Protein AF-A0A928BV83-F1 (afdb_monomer)

Mean predicted aligned error: 14.93 Å

Sequence (233 aa):
MAKGNRKVPGINASSTADISFILLIFFLVVTSMSHQTGLNSRLPEKTEDNTPPPKILQRNVLAVNVNMYSKILVKPGDMEVSEFESRYGVKVTDVPFEKLRWIAKDFICNQITDANGNVVAKDLEVYPVMIDTFVIWKDKDGNPHALPDGQPRNISKNHVITLTTDRASEYSVYFKVANELYGAYNELRDQLAQEEYGKSYSELDGNQQEVCQQYYKLKIYEAKPQEYTETVQ

Foldseek 3Di:
DDDDDDDDDDDPVVVVVVVVVVVVVVCVVVVPPDDPPPDPDDDPDDDPDPDDDPDFAQLQEWEWEQELVRFTATDRRPDDQVLVCVQQVDHNGHDDLVSLLVVLLCSQFPSQQDPQGDGNDPPFPDDDPDDDDQDFDADPVGDTDDRPHSYGRGGDPRHAYEYEYDPNHDPVSSVSSVCSNVVSLQVQLQVVCCVPPVGGLVPDDPVSVVVSCSVSPDHYYHDDPPDNPPDDD

Radius of gyration: 27.36 Å; Cα contacts (8 Å, |Δi|>4): 234; chains: 1; bounding box: 47×94×79 Å

Secondary structure (DSSP, 8-state):
-------PPPP-HHHHHHHHHHHHHHHHHHHHS--------PPPPPPSS-PPPP---GGGEEEEEE-TTS-EEEEETTS-HHHHHHHHSSBTTB--HHHHHHHHHHHHH-TTB-TTS-B--S--------S-----EE-TTS-EE--TT-------TT-EEEEEE-TTS-HHHHHHHHHHHHHHHHHHHHHHHHHHHSS-GGGS-HHHHHHHHHHT---EEE--TTSSS-S--

Solvent-accessible surface area (backbone atoms only — not comparable to full-atom values): 14373 Å² total; per-residue (Å²): 134,88,81,78,83,77,80,75,80,79,75,64,60,67,65,53,47,52,55,51,50,52,50,49,51,49,51,56,50,63,71,64,53,77,74,79,78,68,83,87,72,74,77,76,80,80,75,93,62,97,64,78,78,80,85,71,54,57,56,33,32,39,40,37,34,30,38,63,82,63,34,32,27,53,45,55,44,71,58,51,68,70,55,52,28,66,76,70,74,41,50,51,73,54,42,55,71,86,52,47,20,58,51,47,40,47,53,53,34,49,58,32,43,48,101,80,49,49,79,70,61,88,87,67,74,75,76,82,76,83,72,96,69,91,82,71,44,58,52,99,86,65,51,72,58,62,66,102,69,72,64,81,83,44,53,57,95,64,50,36,38,34,43,32,69,36,91,72,26,57,68,72,52,56,54,52,53,50,50,30,52,54,46,19,53,51,51,54,30,27,52,49,28,36,71,78,70,70,37,54,46,90,75,48,54,74,69,60,42,48,53,38,41,64,75,59,55,87,44,75,41,83,46,67,100,70,79,86,76,83,84,77,132

pLDDT: mean 70.74, std 19.39, range [27.45, 93.12]

Structure (mmCIF, N/CA/C/O backbone):
data_AF-A0A928BV83-F1
#
_entry.id   AF-A0A928BV83-F1
#
loop_
_atom_site.group_PDB
_atom_site.id
_atom_site.type_symbol
_atom_site.label_atom_id
_atom_site.label_alt_id
_atom_site.label_comp_id
_atom_site.label_asym_id
_atom_site.label_entity_id
_atom_site.label_seq_id
_atom_site.pdbx_PDB_ins_code
_atom_site.Cartn_x
_atom_site.Cartn_y
_atom_site.Cartn_z
_atom_site.occupancy
_atom_site.B_iso_or_equiv
_atom_site.auth_seq_id
_atom_site.auth_comp_id
_atom_site.auth_asym_id
_atom_site.auth_atom_id
_atom_site.pdbx_PDB_model_num
ATOM 1 N N . MET A 1 1 ? 8.942 -73.850 52.767 1.00 49.38 1 MET A N 1
ATOM 2 C CA . MET A 1 1 ? 9.013 -73.714 51.294 1.00 49.38 1 MET A CA 1
ATOM 3 C C . MET A 1 1 ? 10.067 -72.666 50.960 1.00 49.38 1 MET A C 1
ATOM 5 O O . MET A 1 1 ? 9.920 -71.530 51.391 1.00 49.38 1 MET A O 1
ATOM 9 N N . ALA A 1 2 ? 11.156 -73.049 50.289 1.00 51.16 2 ALA A N 1
ATOM 10 C CA . ALA A 1 2 ? 12.233 -72.133 49.909 1.00 51.16 2 ALA A CA 1
ATOM 11 C C . ALA A 1 2 ? 11.818 -71.315 48.674 1.00 51.16 2 ALA A C 1
ATOM 13 O O . ALA A 1 2 ? 11.475 -71.878 47.635 1.00 51.16 2 ALA A O 1
ATOM 14 N N . LYS A 1 3 ? 11.807 -69.985 48.800 1.00 61.16 3 LYS A N 1
ATOM 15 C CA . LYS A 1 3 ? 11.434 -69.052 47.731 1.00 61.16 3 LYS A CA 1
ATOM 16 C C . LYS A 1 3 ? 12.652 -68.828 46.830 1.00 61.16 3 LYS A C 1
ATOM 18 O O . LYS A 1 3 ? 13.600 -68.160 47.229 1.00 61.16 3 LYS A O 1
ATOM 23 N N . GLY A 1 4 ? 12.645 -69.428 45.640 1.00 59.44 4 GLY A N 1
ATOM 24 C CA . GLY A 1 4 ? 13.704 -69.254 44.645 1.00 59.44 4 GLY A CA 1
ATOM 25 C C . GLY A 1 4 ? 13.797 -67.802 44.167 1.00 59.44 4 GLY A C 1
ATOM 26 O O . GLY A 1 4 ? 12.802 -67.221 43.733 1.00 59.44 4 GLY A O 1
ATOM 27 N N . ASN A 1 5 ? 14.995 -67.220 44.234 1.00 61.19 5 ASN A N 1
ATOM 28 C CA . ASN A 1 5 ? 15.286 -65.909 43.657 1.00 61.19 5 ASN A CA 1
ATOM 29 C C . ASN A 1 5 ? 15.225 -65.998 42.124 1.00 61.19 5 ASN A C 1
ATOM 31 O O . ASN A 1 5 ? 16.145 -66.510 41.485 1.00 61.19 5 ASN A O 1
ATOM 35 N N . ARG A 1 6 ? 14.152 -65.475 41.517 1.00 67.62 6 ARG A N 1
ATOM 36 C CA . ARG A 1 6 ? 14.130 -65.172 40.080 1.00 67.62 6 ARG A CA 1
ATOM 37 C C . ARG A 1 6 ? 15.112 -64.030 39.826 1.00 67.62 6 ARG A C 1
ATOM 39 O O . ARG A 1 6 ? 14.876 -62.913 40.278 1.00 67.62 6 ARG A O 1
ATOM 46 N N . LYS A 1 7 ? 16.201 -64.302 39.102 1.00 65.81 7 LYS A N 1
ATOM 47 C CA . LYS A 1 7 ? 17.037 -63.242 38.528 1.00 65.81 7 LYS A CA 1
ATOM 48 C C . LYS A 1 7 ? 16.171 -62.471 37.536 1.00 65.81 7 LYS A C 1
ATOM 50 O O . LYS A 1 7 ? 15.741 -63.033 36.531 1.00 65.81 7 LYS A O 1
ATOM 55 N N . VAL A 1 8 ? 15.868 -61.220 37.861 1.00 73.00 8 VAL A N 1
ATOM 56 C CA . VAL A 1 8 ? 15.230 -60.304 36.916 1.00 73.00 8 VAL A CA 1
ATOM 57 C C . VAL A 1 8 ? 16.177 -60.113 35.724 1.00 73.00 8 VAL A C 1
ATOM 59 O O . VAL A 1 8 ? 17.373 -59.903 35.946 1.00 73.00 8 VAL A O 1
ATOM 62 N N . PRO A 1 9 ? 15.703 -60.247 34.473 1.00 73.62 9 PRO A N 1
ATOM 63 C CA . PRO A 1 9 ? 16.529 -59.973 33.305 1.00 73.62 9 PRO A CA 1
ATOM 64 C C . PRO A 1 9 ? 17.011 -58.521 33.352 1.00 73.62 9 PRO A C 1
ATOM 66 O O . PRO A 1 9 ? 16.206 -57.609 33.543 1.00 73.62 9 PRO A O 1
ATOM 69 N N . GLY A 1 10 ? 18.319 -58.309 33.206 1.00 75.12 10 GLY A N 1
ATOM 70 C CA . GLY A 1 10 ? 18.874 -56.966 33.077 1.00 75.12 10 GLY A CA 1
ATOM 71 C C . GLY A 1 10 ? 18.382 -56.333 31.779 1.00 75.12 10 GLY A C 1
ATOM 72 O O . GLY A 1 10 ? 18.442 -56.960 30.723 1.00 75.12 10 GLY A O 1
ATOM 73 N N . ILE A 1 11 ? 17.871 -55.107 31.853 1.00 77.88 11 ILE A N 1
ATOM 74 C CA . ILE A 1 11 ? 17.544 -54.330 30.657 1.00 77.88 11 ILE A CA 1
ATOM 75 C C . ILE A 1 11 ? 18.868 -53.920 30.007 1.00 77.88 11 ILE A C 1
ATOM 77 O O . ILE A 1 11 ? 19.788 -53.478 30.698 1.00 77.88 11 ILE A O 1
ATOM 81 N N . ASN A 1 12 ? 18.969 -54.065 28.685 1.00 78.94 12 ASN A N 1
ATOM 82 C CA . ASN A 1 12 ? 20.129 -53.625 27.912 1.00 78.94 12 ASN A CA 1
ATOM 83 C C . ASN A 1 12 ? 20.211 -52.090 27.918 1.00 78.94 12 ASN A C 1
ATOM 85 O O . ASN A 1 12 ? 19.752 -51.430 26.987 1.00 78.94 12 ASN A O 1
ATOM 89 N N . ALA A 1 13 ? 20.797 -51.533 28.980 1.00 80.00 13 ALA A N 1
ATOM 90 C CA . ALA A 1 13 ? 20.896 -50.094 29.207 1.00 80.00 13 ALA A CA 1
ATOM 91 C C . ALA A 1 13 ? 21.658 -49.365 28.083 1.00 80.00 13 ALA A C 1
ATOM 93 O O . ALA A 1 13 ? 21.323 -48.230 27.759 1.00 80.00 13 ALA A O 1
ATOM 94 N N . SER A 1 14 ? 22.634 -50.034 27.452 1.00 82.31 14 SER A N 1
ATOM 95 C CA . SER A 1 14 ? 23.386 -49.494 26.309 1.00 82.31 14 SER A CA 1
ATOM 96 C C . SER A 1 14 ? 22.477 -49.257 25.103 1.00 82.31 14 SER A C 1
ATOM 98 O O . SER A 1 14 ? 22.429 -48.155 24.576 1.00 82.31 14 SER A O 1
ATOM 100 N N . SER A 1 15 ? 21.677 -50.256 24.718 1.00 85.75 15 SER A N 1
ATOM 101 C CA . SER A 1 15 ? 20.769 -50.137 23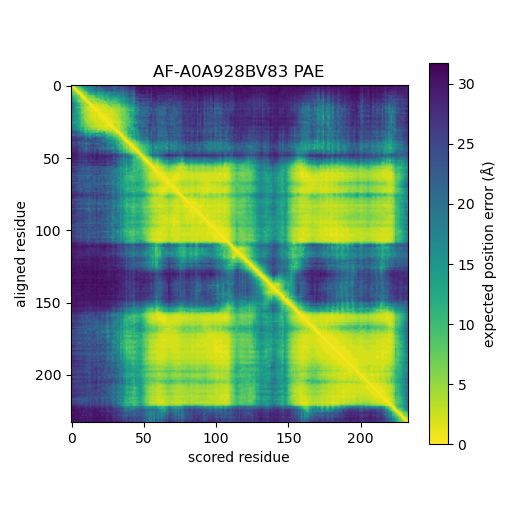.572 1.00 85.75 15 SER A CA 1
ATOM 102 C C . SER A 1 15 ? 19.658 -49.117 23.824 1.00 85.75 15 SER A C 1
ATOM 104 O O . SER A 1 15 ? 19.274 -48.387 22.916 1.00 85.75 15 SER A O 1
ATOM 106 N N . THR A 1 16 ? 19.155 -49.020 25.060 1.00 88.81 16 THR A N 1
ATOM 107 C CA . THR A 1 16 ? 18.182 -47.979 25.420 1.00 88.81 16 THR A CA 1
ATOM 108 C C . THR A 1 16 ? 18.802 -46.583 25.430 1.00 88.81 16 THR A C 1
ATOM 110 O O . THR A 1 16 ? 18.121 -45.625 25.068 1.00 88.81 16 THR A O 1
ATOM 113 N N . ALA A 1 17 ? 20.075 -46.454 25.816 1.00 90.50 17 ALA A N 1
ATOM 114 C CA . ALA A 1 17 ? 20.791 -45.182 25.802 1.00 90.50 17 A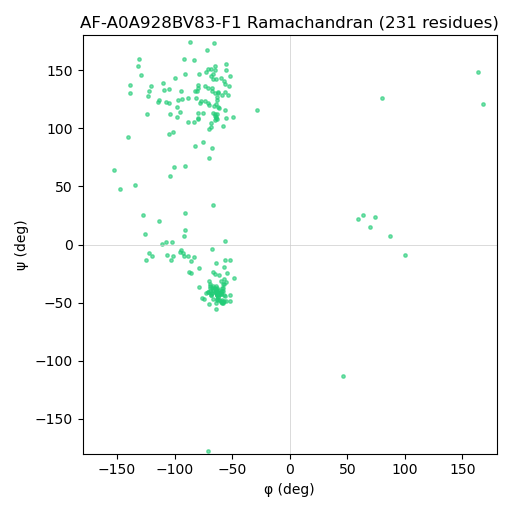LA A CA 1
ATOM 115 C C . ALA A 1 17 ? 21.032 -44.693 24.367 1.00 90.50 17 ALA A C 1
ATOM 117 O O . ALA A 1 17 ? 20.744 -43.534 24.082 1.00 90.50 17 ALA A O 1
ATOM 118 N N . ASP A 1 18 ? 21.440 -45.576 23.453 1.00 91.62 18 ASP A N 1
ATOM 119 C CA . ASP A 1 18 ? 21.653 -45.227 22.043 1.00 91.62 18 ASP A CA 1
ATOM 120 C C . ASP A 1 18 ? 20.348 -44.785 21.363 1.00 91.62 18 ASP A C 1
ATOM 122 O O . ASP A 1 18 ? 20.308 -43.754 20.692 1.00 91.62 18 ASP A O 1
ATOM 126 N N . ILE A 1 19 ? 19.242 -45.503 21.605 1.00 90.75 19 ILE A N 1
ATOM 127 C CA . ILE A 1 19 ? 17.914 -45.128 21.090 1.00 90.75 19 ILE A CA 1
ATOM 128 C C . ILE A 1 19 ? 17.471 -43.773 21.659 1.00 90.75 19 ILE A C 1
ATOM 130 O O . ILE A 1 19 ? 16.963 -42.927 20.922 1.00 90.75 19 ILE A O 1
ATOM 134 N N . SER A 1 20 ? 17.689 -43.538 22.955 1.00 91.44 20 SER A N 1
ATOM 135 C CA . SER A 1 20 ? 17.325 -42.272 23.603 1.00 91.44 20 SER A CA 1
ATOM 136 C C . SER A 1 20 ? 18.164 -41.103 23.083 1.00 91.44 20 SER A C 1
ATOM 138 O O . SER A 1 20 ? 17.643 -40.006 22.899 1.00 91.44 20 SER A O 1
ATOM 140 N N . PHE A 1 21 ? 19.448 -41.331 22.804 1.00 90.31 21 PHE A N 1
ATOM 141 C CA . PHE A 1 21 ? 20.356 -40.315 22.280 1.00 90.31 21 PHE A CA 1
ATOM 142 C C . PHE A 1 21 ? 20.033 -39.948 20.827 1.00 90.31 21 PHE A C 1
ATOM 144 O O . PHE A 1 21 ? 20.003 -38.768 20.482 1.00 90.31 21 PHE A O 1
ATOM 151 N N . ILE A 1 22 ? 19.701 -40.938 19.991 1.00 91.56 22 ILE A N 1
ATOM 152 C CA . ILE A 1 22 ? 19.224 -40.703 18.621 1.00 91.56 22 ILE A CA 1
ATOM 153 C C . ILE A 1 22 ? 17.901 -39.932 18.637 1.00 91.56 22 ILE A C 1
ATOM 155 O O . ILE A 1 22 ? 17.757 -38.975 17.880 1.00 91.56 22 ILE A O 1
ATOM 159 N N . LEU A 1 23 ? 16.955 -40.290 19.516 1.00 90.25 23 LEU A N 1
ATOM 160 C CA . LEU A 1 23 ? 15.703 -39.542 19.674 1.00 90.25 23 LEU A CA 1
ATOM 161 C C . LEU A 1 23 ? 15.953 -38.104 20.140 1.00 90.25 23 LEU A C 1
ATOM 163 O O . LEU A 1 23 ? 15.318 -37.190 19.625 1.00 90.25 23 LEU A O 1
ATOM 167 N N . LEU A 1 24 ? 16.895 -37.882 21.060 1.00 91.38 24 LEU A N 1
ATOM 168 C CA . LEU A 1 24 ? 17.263 -36.543 21.521 1.00 91.38 24 LEU A CA 1
ATOM 169 C C . LEU A 1 24 ? 17.839 -35.695 20.381 1.00 91.38 24 LEU A C 1
ATOM 171 O O . LEU A 1 24 ? 17.404 -34.561 20.202 1.00 91.38 24 LEU A O 1
ATOM 175 N N . ILE A 1 25 ? 18.771 -36.239 19.592 1.00 90.44 25 ILE A N 1
ATOM 176 C CA . ILE A 1 25 ? 19.325 -35.546 18.418 1.00 90.44 25 ILE A CA 1
ATOM 177 C C . ILE A 1 25 ? 18.227 -35.295 17.384 1.00 90.44 25 ILE A C 1
ATOM 179 O O . ILE A 1 25 ? 18.138 -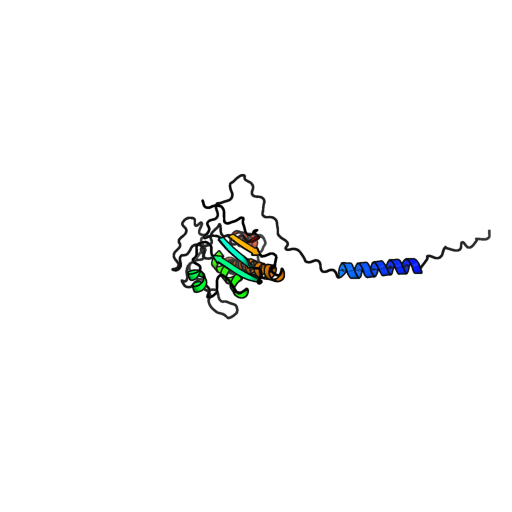34.193 16.853 1.00 90.44 25 ILE A O 1
ATOM 183 N N . PHE A 1 26 ? 17.360 -36.273 17.124 1.00 89.69 26 PHE A N 1
ATOM 184 C CA . PHE A 1 26 ? 16.224 -36.116 16.219 1.00 89.69 26 PHE A CA 1
ATOM 185 C C . PHE A 1 26 ? 15.296 -34.984 16.675 1.00 89.69 26 PHE A C 1
ATOM 187 O O . PHE A 1 26 ? 14.978 -34.108 15.875 1.00 89.69 26 PHE A O 1
ATOM 194 N N . PHE A 1 27 ? 14.925 -34.936 17.959 1.00 88.38 27 PHE A N 1
ATOM 195 C CA . PHE A 1 27 ? 14.131 -33.836 18.505 1.00 88.38 27 PHE A CA 1
ATOM 196 C C . PHE A 1 27 ? 14.876 -32.504 18.426 1.00 88.38 27 PHE A C 1
ATOM 198 O O . PHE A 1 27 ? 14.274 -31.515 18.026 1.00 88.38 27 PHE A O 1
ATOM 205 N N . LEU A 1 28 ? 16.174 -32.458 18.728 1.00 88.88 28 LEU A N 1
ATOM 206 C CA . LEU A 1 28 ? 16.984 -31.238 18.642 1.00 88.88 28 LEU A CA 1
ATOM 207 C C . LEU A 1 28 ? 17.088 -30.709 17.196 1.00 88.88 28 LEU A C 1
ATOM 209 O O . LEU A 1 28 ? 17.053 -29.503 16.966 1.00 88.88 28 LEU A O 1
ATOM 213 N N . VAL A 1 29 ? 17.179 -31.600 16.205 1.00 90.75 29 VAL A N 1
ATOM 214 C CA . VAL A 1 29 ? 17.252 -31.246 14.777 1.00 90.75 29 VAL A CA 1
ATOM 215 C C . VAL A 1 29 ? 15.884 -30.830 14.235 1.00 90.75 29 VAL A C 1
ATOM 217 O O . VAL A 1 29 ? 15.769 -29.803 13.575 1.00 90.75 29 VAL A O 1
ATOM 220 N N . VAL A 1 30 ? 14.824 -31.584 14.532 1.00 85.38 30 VAL A N 1
ATOM 221 C CA . VAL A 1 30 ? 13.469 -31.280 14.042 1.00 85.38 30 VAL A CA 1
ATOM 222 C C . VAL A 1 30 ? 12.894 -30.028 14.711 1.00 85.38 30 VAL A C 1
ATOM 224 O O . VAL A 1 30 ? 12.173 -29.280 14.063 1.00 85.38 30 VAL A O 1
ATOM 227 N N . THR A 1 31 ? 13.245 -29.743 15.970 1.00 83.19 31 THR A N 1
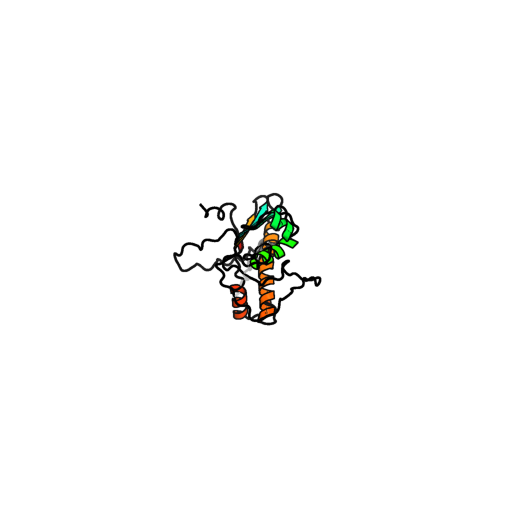ATOM 228 C CA . THR A 1 31 ? 12.821 -28.500 16.649 1.00 83.19 31 THR A CA 1
ATOM 229 C C . THR A 1 31 ? 13.644 -27.272 16.251 1.00 83.19 31 THR A C 1
ATOM 231 O O . THR A 1 31 ? 13.168 -26.153 16.429 1.00 83.19 31 THR A O 1
ATOM 234 N N . SER A 1 32 ? 14.852 -27.455 15.701 1.00 78.25 32 SER A N 1
ATOM 235 C CA . SER A 1 32 ? 15.685 -26.358 15.175 1.00 78.25 32 SER A CA 1
ATOM 236 C C . SER A 1 32 ? 15.477 -26.076 13.688 1.00 78.25 32 SER A C 1
ATOM 238 O O . SER A 1 32 ? 15.934 -25.045 13.194 1.00 78.25 32 SER A O 1
ATOM 240 N N . MET A 1 33 ? 14.752 -26.937 12.970 1.00 79.81 33 MET A N 1
ATOM 241 C CA . MET A 1 33 ? 14.247 -26.612 11.641 1.00 79.81 33 MET A CA 1
ATOM 242 C C . MET A 1 33 ? 13.261 -25.448 11.765 1.00 79.81 33 MET A C 1
ATOM 244 O O . MET A 1 33 ? 12.151 -25.591 12.280 1.00 79.81 33 MET A O 1
ATOM 248 N N . SER A 1 34 ? 13.673 -24.272 11.294 1.00 53.62 34 SER A N 1
ATOM 249 C CA . SER A 1 34 ? 12.773 -23.140 11.146 1.00 53.62 34 SER A CA 1
ATOM 250 C C . SER A 1 34 ? 11.723 -23.499 10.099 1.00 53.62 34 SER A C 1
ATOM 252 O O . SER A 1 34 ? 11.990 -23.552 8.899 1.00 53.62 34 SER A O 1
ATOM 254 N N . HIS A 1 35 ? 10.493 -23.749 10.540 1.00 57.25 35 HIS A N 1
ATOM 255 C CA . HIS A 1 35 ? 9.378 -23.720 9.612 1.00 57.25 35 HIS A CA 1
ATOM 256 C C . HIS A 1 35 ? 9.247 -22.280 9.118 1.00 57.25 35 HIS A C 1
ATOM 258 O O . HIS A 1 35 ? 8.895 -21.385 9.886 1.00 57.25 35 HIS A O 1
ATOM 264 N N . GLN A 1 36 ? 9.556 -22.047 7.840 1.00 52.62 36 GLN A N 1
ATOM 265 C CA . GLN A 1 36 ? 9.098 -20.846 7.158 1.00 52.62 36 GLN A CA 1
ATOM 266 C C . GLN A 1 36 ? 7.575 -20.865 7.249 1.00 52.62 36 GLN A C 1
ATOM 268 O O . GLN A 1 36 ? 6.909 -21.644 6.567 1.00 52.62 36 GLN A O 1
ATOM 273 N N . THR A 1 37 ? 7.027 -20.069 8.163 1.00 59.22 37 THR A N 1
ATOM 274 C CA . THR A 1 37 ? 5.596 -19.814 8.233 1.00 59.22 37 THR A CA 1
ATOM 275 C C . THR A 1 37 ? 5.187 -19.288 6.866 1.00 59.22 37 THR A C 1
ATOM 277 O O . THR A 1 37 ? 5.590 -18.189 6.482 1.00 59.22 37 THR A O 1
ATOM 280 N N . GLY A 1 38 ? 4.454 -20.101 6.104 1.00 52.34 38 GLY A N 1
ATOM 281 C CA . GLY A 1 38 ? 3.842 -19.646 4.866 1.00 52.34 38 GLY A CA 1
ATOM 282 C C . GLY A 1 38 ? 2.971 -18.426 5.155 1.00 52.34 38 GLY A C 1
ATOM 283 O O . GLY A 1 38 ? 2.447 -18.273 6.262 1.00 52.34 38 GLY A O 1
ATOM 284 N N . LEU A 1 39 ? 2.835 -17.538 4.174 1.00 63.97 39 LEU A N 1
ATOM 285 C CA . LEU A 1 39 ? 1.888 -16.435 4.262 1.00 63.97 39 LEU A CA 1
ATOM 286 C C . LEU A 1 39 ? 0.495 -17.036 4.517 1.00 63.97 39 LEU A C 1
ATOM 288 O O . LEU A 1 39 ? -0.002 -17.800 3.691 1.00 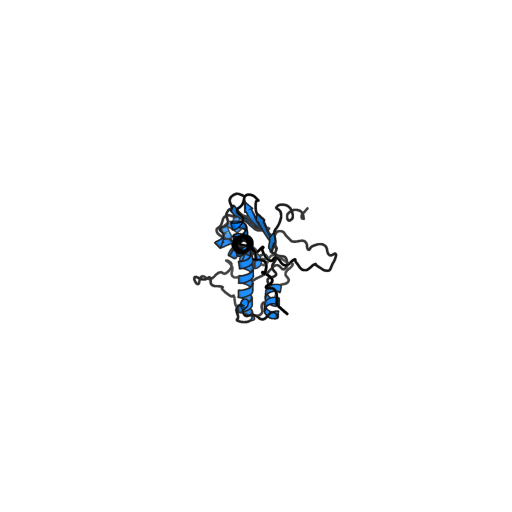63.97 39 LEU A O 1
ATOM 292 N N . ASN A 1 40 ? -0.108 -16.744 5.676 1.00 53.91 40 ASN A N 1
ATOM 293 C CA . ASN A 1 40 ? -1.456 -17.199 6.024 1.00 53.91 40 ASN A CA 1
ATOM 294 C C . ASN A 1 40 ? -2.485 -16.458 5.156 1.00 53.91 40 ASN A C 1
ATOM 296 O O . ASN A 1 40 ? -3.173 -15.546 5.616 1.00 53.91 40 ASN A O 1
ATOM 300 N N . SER A 1 41 ? -2.575 -16.830 3.883 1.00 55.50 41 SER A N 1
ATOM 301 C CA . SER A 1 41 ? -3.589 -16.332 2.964 1.00 55.50 41 SER A CA 1
ATOM 302 C C . SER A 1 41 ? -4.910 -17.012 3.295 1.00 55.50 41 SER A C 1
ATOM 304 O O . SER A 1 41 ? -5.065 -18.221 3.121 1.00 55.50 41 SER A O 1
ATOM 306 N N . ARG A 1 42 ? -5.888 -16.241 3.776 1.00 53.38 42 ARG A N 1
ATOM 307 C CA . ARG A 1 42 ? -7.275 -16.706 3.750 1.00 53.38 42 ARG A CA 1
ATOM 308 C C . ARG A 1 42 ? -7.700 -16.766 2.290 1.00 53.38 42 ARG A C 1
ATOM 310 O O . ARG A 1 42 ? -7.464 -15.817 1.541 1.00 53.38 42 ARG A O 1
ATOM 317 N N . LEU A 1 43 ? -8.302 -17.884 1.893 1.00 53.41 43 LEU A N 1
ATOM 318 C CA . LEU A 1 43 ? -8.972 -17.944 0.603 1.00 53.41 43 LEU A CA 1
ATOM 319 C C . LEU A 1 43 ? -10.018 -16.820 0.562 1.00 53.41 43 LEU A C 1
ATOM 321 O O . LEU A 1 43 ? -10.694 -16.602 1.574 1.00 53.41 43 LEU A O 1
ATOM 325 N N . PRO A 1 44 ? -10.147 -16.100 -0.565 1.00 51.62 44 PRO A N 1
ATOM 326 C CA . PRO A 1 44 ? -11.250 -15.176 -0.753 1.00 51.62 44 PRO A CA 1
ATOM 327 C C . PRO A 1 44 ? -12.568 -15.900 -0.483 1.00 51.62 44 PRO A C 1
ATOM 329 O O . PRO A 1 44 ? -12.706 -17.085 -0.798 1.00 51.62 44 PRO A O 1
ATOM 332 N N . GLU A 1 45 ? -13.537 -15.188 0.081 1.00 59.53 45 GLU A N 1
ATOM 333 C CA . GLU A 1 45 ? -14.893 -15.713 0.191 1.00 59.53 45 GLU A CA 1
ATOM 334 C C . GLU A 1 45 ? -15.370 -16.148 -1.196 1.00 59.53 45 GLU A C 1
ATOM 336 O O . GLU A 1 45 ? -15.257 -15.404 -2.178 1.00 59.53 45 GLU A O 1
ATOM 341 N N . LYS A 1 46 ? -15.858 -17.389 -1.286 1.00 50.38 46 LYS A N 1
ATOM 342 C CA . LYS A 1 46 ? -16.438 -17.905 -2.520 1.00 50.38 46 LYS A CA 1
ATOM 343 C C . LYS A 1 46 ? -17.648 -17.033 -2.835 1.00 50.38 46 LYS A C 1
ATOM 345 O O . LYS A 1 46 ? -18.575 -16.963 -2.039 1.00 50.38 46 LYS A O 1
ATOM 350 N N . THR A 1 47 ? -17.619 -16.351 -3.971 1.00 53.00 47 THR A N 1
ATOM 351 C CA . THR A 1 47 ? -18.735 -15.514 -4.407 1.00 53.00 47 THR A CA 1
ATOM 352 C C . THR A 1 47 ? -19.924 -16.432 -4.694 1.00 53.00 47 THR A C 1
ATOM 354 O O . THR A 1 47 ? -19.821 -17.340 -5.522 1.00 53.00 47 THR A O 1
ATOM 357 N N . GLU A 1 48 ? -21.033 -16.250 -3.978 1.00 60.06 48 GLU A N 1
ATOM 358 C CA . GLU A 1 48 ? -22.317 -16.834 -4.362 1.00 60.06 48 GLU A CA 1
ATOM 359 C C . GLU A 1 48 ? -22.850 -16.013 -5.533 1.00 60.06 48 GLU A C 1
ATOM 361 O O . GLU A 1 48 ? -23.446 -14.970 -5.323 1.00 60.06 48 GLU A O 1
ATOM 366 N N . ASP A 1 49 ? -22.483 -16.386 -6.758 1.00 50.59 49 ASP A N 1
ATOM 367 C CA . ASP A 1 49 ? -23.335 -16.307 -7.949 1.00 50.59 49 ASP A CA 1
ATOM 368 C C . ASP A 1 49 ? -22.511 -16.414 -9.230 1.00 50.59 49 ASP A C 1
ATOM 370 O O . ASP A 1 49 ? -21.383 -15.937 -9.335 1.00 50.59 49 ASP A O 1
ATOM 374 N N . ASN A 1 50 ? -23.146 -17.001 -10.243 1.00 53.72 50 ASN A N 1
ATOM 375 C CA . ASN A 1 50 ? -22.722 -17.129 -11.640 1.00 53.72 50 ASN A CA 1
ATOM 376 C C . ASN A 1 50 ? -22.661 -15.761 -12.367 1.00 53.72 50 ASN A C 1
ATOM 378 O O . ASN A 1 50 ? -23.005 -15.648 -13.544 1.00 53.72 50 ASN A O 1
ATOM 382 N N . THR A 1 51 ? -22.292 -14.694 -11.656 1.00 54.69 51 THR A N 1
ATOM 383 C CA . THR A 1 51 ? -22.114 -13.364 -12.232 1.00 54.69 51 THR A CA 1
ATOM 384 C C . THR A 1 51 ? -20.742 -13.299 -12.904 1.00 54.69 51 THR A C 1
ATOM 386 O O . THR A 1 51 ? -19.749 -13.736 -12.316 1.00 54.69 51 THR A O 1
ATOM 389 N N . PRO A 1 52 ? -20.651 -12.808 -14.155 1.00 57.16 52 PRO A N 1
ATOM 390 C CA . PRO A 1 52 ? -19.358 -12.611 -14.791 1.00 57.16 52 PRO A CA 1
ATOM 391 C C . PRO A 1 52 ? -18.506 -11.689 -13.907 1.00 57.16 52 PRO A C 1
ATOM 393 O O . PRO A 1 52 ? -19.052 -10.737 -13.335 1.00 57.16 52 PRO A O 1
ATOM 396 N N . PRO A 1 53 ? -17.191 -11.955 -13.773 1.00 58.34 53 PRO A N 1
ATOM 397 C CA . PRO A 1 53 ? -16.322 -11.125 -12.955 1.00 58.34 53 PRO A CA 1
ATOM 398 C C . PRO A 1 53 ? -16.475 -9.662 -13.390 1.00 58.34 53 PRO A C 1
ATOM 400 O O . PRO A 1 53 ? -16.542 -9.387 -14.594 1.00 58.34 53 PRO A O 1
ATOM 403 N N . PRO A 1 54 ? -16.571 -8.717 -12.439 1.00 61.00 54 PRO A N 1
ATOM 404 C CA . PRO A 1 54 ? -16.738 -7.314 -12.777 1.00 61.00 54 PRO A CA 1
ATOM 405 C C . PRO A 1 54 ? -15.588 -6.886 -13.690 1.00 61.00 54 PRO A C 1
ATOM 407 O O . PRO A 1 54 ? -14.425 -7.160 -13.397 1.00 61.00 54 PRO A O 1
ATOM 410 N N . LYS A 1 55 ? -15.907 -6.224 -14.807 1.00 66.56 55 LYS A N 1
ATOM 411 C CA . LYS A 1 55 ? -14.891 -5.700 -15.725 1.00 66.56 55 LYS A CA 1
ATOM 412 C C . LYS A 1 55 ? -14.060 -4.650 -14.982 1.00 66.56 55 LYS A C 1
ATOM 414 O O . LYS A 1 55 ? -14.553 -3.562 -14.686 1.00 66.56 55 LYS A O 1
ATOM 419 N N . ILE A 1 56 ? -12.813 -4.985 -14.659 1.00 70.38 56 ILE A N 1
ATOM 420 C CA . ILE A 1 56 ? -11.872 -4.060 -14.023 1.00 70.38 56 ILE A CA 1
ATOM 421 C C . ILE A 1 56 ? -11.266 -3.185 -15.123 1.00 70.38 56 ILE A C 1
ATOM 423 O O . ILE A 1 56 ? -10.755 -3.684 -16.122 1.00 70.38 56 ILE A O 1
ATOM 427 N N . LEU A 1 57 ? -11.356 -1.868 -14.953 1.00 71.00 57 LEU A N 1
ATOM 428 C CA . LEU A 1 57 ? -10.769 -0.897 -15.877 1.00 71.00 57 LEU A CA 1
ATOM 429 C C . LEU A 1 57 ? -9.264 -0.766 -15.617 1.00 71.00 57 LEU A C 1
ATOM 431 O O . LEU A 1 57 ? -8.848 -0.834 -14.463 1.00 71.00 57 LEU A O 1
ATOM 435 N N . GLN A 1 58 ? -8.464 -0.526 -16.658 1.00 74.19 58 GLN A N 1
ATOM 436 C CA . GLN A 1 58 ? -7.003 -0.416 -16.543 1.00 74.19 58 GLN A CA 1
ATOM 437 C C . GLN A 1 58 ? -6.569 0.704 -15.582 1.00 74.19 58 GLN A C 1
ATOM 439 O O . GLN A 1 58 ? -5.727 0.441 -14.727 1.00 74.19 58 GLN A O 1
ATOM 444 N N . ARG A 1 59 ? -7.234 1.872 -15.578 1.00 73.88 59 ARG A N 1
ATOM 445 C CA . ARG A 1 59 ? -7.075 2.919 -14.539 1.00 73.88 59 ARG A CA 1
ATOM 446 C C . ARG A 1 59 ? -7.146 2.423 -13.096 1.00 73.88 59 ARG A C 1
ATOM 448 O O . ARG A 1 59 ? -6.530 3.019 -12.221 1.00 73.88 59 ARG A O 1
ATOM 455 N N . ASN A 1 60 ? -7.888 1.345 -12.843 1.00 75.38 60 ASN A N 1
ATOM 456 C CA . ASN A 1 60 ? -8.066 0.792 -11.506 1.00 75.38 60 ASN A CA 1
ATOM 457 C C . ASN A 1 60 ? -7.032 -0.290 -11.160 1.00 75.38 60 ASN A C 1
ATOM 459 O O . ASN A 1 60 ? -7.158 -0.930 -10.115 1.00 75.38 60 ASN A O 1
ATOM 463 N N . VAL A 1 61 ? -6.020 -0.518 -12.005 1.00 84.25 61 VAL A N 1
ATOM 464 C CA . VAL A 1 61 ? -4.999 -1.555 -11.809 1.00 84.25 61 VAL A CA 1
ATOM 465 C C . VAL A 1 61 ? -3.619 -0.937 -11.591 1.00 84.25 61 VAL A C 1
ATOM 467 O O . VAL A 1 61 ? -3.090 -0.247 -12.459 1.00 84.25 61 VAL A O 1
ATOM 470 N N . LEU A 1 62 ? -2.994 -1.255 -10.456 1.00 88.62 62 LEU A N 1
ATOM 471 C CA . LEU A 1 62 ? -1.577 -0.992 -10.205 1.00 88.62 62 LEU A CA 1
ATOM 472 C C . LEU A 1 62 ? -0.827 -2.305 -10.344 1.00 88.62 62 LEU A C 1
ATOM 474 O O . LEU A 1 62 ? -1.010 -3.223 -9.540 1.00 88.62 62 LEU A O 1
ATOM 478 N N . ALA A 1 63 ? 0.008 -2.409 -11.370 1.00 90.56 63 ALA A N 1
ATOM 479 C CA . ALA A 1 63 ? 0.807 -3.603 -11.592 1.00 90.56 63 ALA A CA 1
ATOM 480 C C . ALA A 1 63 ? 2.222 -3.411 -11.055 1.00 90.56 63 ALA A C 1
ATOM 482 O O . ALA A 1 63 ? 3.019 -2.661 -11.614 1.00 90.56 63 ALA A O 1
ATOM 483 N N . VAL A 1 64 ? 2.524 -4.118 -9.969 1.00 92.88 64 VAL A N 1
ATOM 484 C CA . VAL A 1 64 ? 3.839 -4.182 -9.339 1.00 92.88 64 VAL A CA 1
ATOM 485 C C . VAL A 1 64 ? 4.530 -5.456 -9.814 1.00 92.88 64 VAL A C 1
ATOM 487 O O . VAL A 1 64 ? 4.055 -6.573 -9.605 1.00 92.88 64 VAL A O 1
ATOM 490 N N . ASN A 1 65 ? 5.656 -5.297 -10.491 1.00 91.75 65 ASN A N 1
ATOM 491 C CA . ASN A 1 65 ? 6.465 -6.391 -11.001 1.00 91.75 65 ASN A CA 1
ATOM 492 C C . ASN A 1 65 ? 7.863 -6.325 -10.398 1.00 91.75 65 ASN A C 1
ATOM 494 O O . ASN A 1 65 ? 8.462 -5.262 -10.327 1.00 91.75 65 ASN A O 1
ATOM 498 N N . VAL A 1 66 ? 8.393 -7.465 -9.983 1.00 92.06 66 VAL A N 1
ATOM 499 C CA . VAL A 1 66 ? 9.794 -7.601 -9.595 1.00 92.06 66 VAL A CA 1
ATOM 500 C C . VAL A 1 66 ? 10.516 -8.332 -10.716 1.00 92.06 66 VAL A C 1
ATOM 502 O O . VAL A 1 66 ? 10.139 -9.453 -11.055 1.00 92.06 66 VAL A O 1
ATOM 505 N N . ASN A 1 67 ? 11.544 -7.712 -11.293 1.00 90.12 67 ASN A N 1
ATOM 506 C CA . ASN A 1 67 ? 12.318 -8.328 -12.372 1.00 90.12 67 ASN A CA 1
ATOM 507 C C . ASN A 1 67 ? 13.459 -9.220 -11.855 1.00 90.12 67 ASN A C 1
ATOM 509 O O . ASN A 1 67 ? 13.785 -9.230 -10.667 1.00 90.12 67 ASN A O 1
ATOM 513 N N . MET A 1 68 ? 14.138 -9.909 -12.778 1.00 88.00 68 MET A N 1
ATOM 514 C CA . MET A 1 68 ? 15.303 -10.759 -12.483 1.00 88.00 68 MET A CA 1
ATOM 515 C C . MET A 1 68 ? 16.469 -10.044 -11.777 1.00 88.00 68 MET A C 1
ATOM 517 O O . MET A 1 68 ? 17.305 -10.697 -11.166 1.00 88.00 68 MET A O 1
ATOM 521 N N . TYR A 1 69 ? 16.533 -8.713 -11.841 1.00 90.56 69 TYR A N 1
ATOM 522 C CA . TYR A 1 69 ? 17.532 -7.908 -11.132 1.00 90.56 69 TYR A CA 1
ATOM 523 C C . TYR A 1 69 ? 17.053 -7.463 -9.745 1.00 90.56 69 TYR A C 1
ATOM 525 O O . TYR A 1 69 ? 17.656 -6.570 -9.152 1.00 90.56 69 TYR A O 1
ATOM 533 N N . SER A 1 70 ? 15.960 -8.044 -9.241 1.00 87.56 70 SER A N 1
ATOM 534 C CA . SER A 1 70 ? 15.333 -7.683 -7.966 1.00 87.56 70 SER A CA 1
ATOM 535 C C . SER A 1 70 ? 14.876 -6.219 -7.889 1.00 87.56 70 SER A C 1
ATOM 537 O O . SER A 1 70 ? 14.706 -5.677 -6.796 1.00 87.56 70 SER A O 1
ATOM 539 N N . LYS A 1 71 ? 14.660 -5.570 -9.040 1.00 91.81 71 LYS A N 1
ATOM 540 C CA . LYS A 1 71 ? 14.128 -4.205 -9.122 1.00 91.81 71 LYS A CA 1
ATOM 541 C C . LYS A 1 71 ? 12.615 -4.226 -9.219 1.00 91.81 71 LYS A C 1
ATOM 543 O O . LYS A 1 71 ? 12.045 -5.125 -9.840 1.00 91.81 71 LYS A O 1
ATOM 548 N N . ILE A 1 72 ? 11.989 -3.208 -8.639 1.00 93.06 72 ILE A N 1
ATOM 549 C CA . ILE A 1 72 ? 10.539 -3.038 -8.631 1.00 93.06 72 ILE A CA 1
ATOM 550 C C . ILE A 1 72 ? 10.145 -2.157 -9.811 1.00 93.06 72 ILE A C 1
ATOM 552 O O . ILE A 1 72 ? 10.620 -1.031 -9.952 1.00 93.06 72 ILE A O 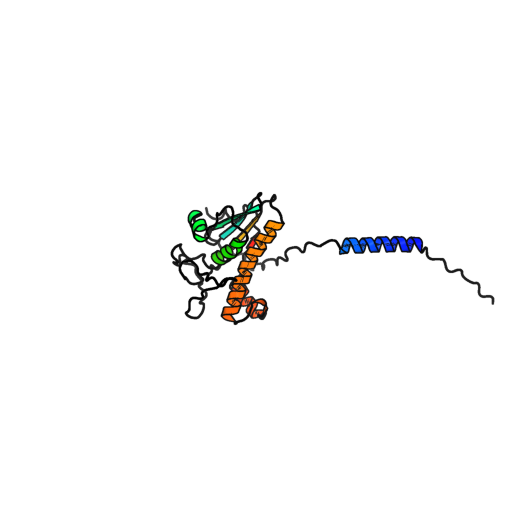1
ATOM 556 N N . LEU A 1 73 ? 9.245 -2.671 -10.634 1.00 92.88 73 LEU A N 1
ATOM 557 C CA . LEU A 1 73 ? 8.599 -1.970 -11.722 1.00 92.88 73 LEU A CA 1
ATOM 558 C C . LEU A 1 73 ? 7.142 -1.728 -11.353 1.00 92.88 73 LEU A C 1
ATOM 560 O O . LEU A 1 73 ? 6.457 -2.650 -10.913 1.00 92.88 73 LEU A O 1
ATOM 564 N N . VAL A 1 74 ? 6.656 -0.509 -11.556 1.00 91.19 74 VAL A N 1
ATOM 565 C CA . VAL A 1 74 ? 5.272 -0.142 -11.238 1.00 91.19 74 VAL A CA 1
ATOM 566 C C . VAL A 1 74 ? 4.595 0.415 -12.478 1.00 91.19 74 VAL A C 1
ATOM 568 O O . VAL A 1 74 ? 4.944 1.491 -12.941 1.00 91.19 74 VAL A O 1
ATOM 571 N N . LYS A 1 75 ? 3.608 -0.302 -13.012 1.00 88.19 75 LYS A N 1
ATOM 572 C CA . LYS A 1 75 ? 2.772 0.168 -14.120 1.00 88.19 75 LYS A CA 1
ATOM 573 C C . LYS A 1 75 ? 1.482 0.783 -13.567 1.00 88.19 75 LYS A C 1
ATOM 575 O O . LYS A 1 75 ? 0.678 0.047 -12.983 1.00 88.19 75 LYS A O 1
ATOM 580 N N . PRO A 1 76 ? 1.278 2.097 -13.733 1.00 75.38 76 PRO A N 1
ATOM 581 C CA . PRO A 1 76 ? 0.147 2.805 -13.152 1.00 75.38 76 PRO A CA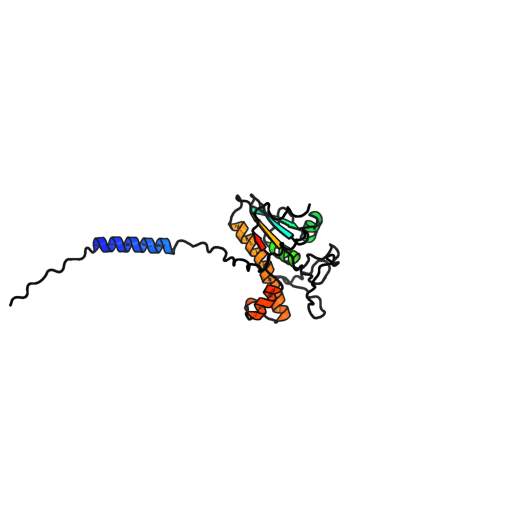 1
ATOM 582 C C . PRO A 1 76 ? -1.052 2.832 -14.108 1.00 75.38 76 PRO A C 1
ATOM 584 O O . PRO A 1 76 ? -1.409 3.889 -14.602 1.00 75.38 76 PRO A O 1
ATOM 587 N N . GLY A 1 77 ? -1.678 1.683 -14.378 1.00 76.69 77 GLY A N 1
ATOM 588 C CA . GLY A 1 77 ? -2.926 1.617 -15.154 1.00 76.69 77 GLY A CA 1
ATOM 589 C C . GLY A 1 77 ? -2.926 2.460 -16.439 1.00 76.69 77 GLY A C 1
ATOM 590 O O . GLY A 1 77 ? -2.166 2.170 -17.359 1.00 76.69 77 GLY A O 1
ATOM 591 N N . ASP A 1 78 ? -3.761 3.508 -16.452 1.00 75.12 78 ASP A N 1
ATOM 592 C CA . ASP A 1 78 ? -3.940 4.463 -17.562 1.00 75.12 78 ASP A CA 1
ATOM 593 C C . ASP A 1 78 ? -3.069 5.738 -17.446 1.00 75.12 78 ASP A C 1
ATOM 595 O O . ASP A 1 78 ? -3.087 6.579 -18.342 1.00 75.12 78 ASP A O 1
ATOM 599 N N . MET A 1 79 ? -2.323 5.916 -16.352 1.00 78.31 79 MET A N 1
ATOM 600 C CA . MET A 1 79 ? -1.427 7.060 -16.151 1.00 78.31 79 MET A CA 1
ATOM 601 C C . MET A 1 79 ? -0.183 6.917 -17.032 1.00 78.31 79 MET A C 1
ATOM 603 O O . MET A 1 79 ? 0.438 5.850 -17.103 1.00 78.31 79 MET A O 1
ATOM 607 N N . GLU A 1 80 ? 0.225 8.008 -17.680 1.00 83.31 80 GLU A N 1
ATOM 608 C CA . GLU A 1 80 ? 1.454 8.003 -18.467 1.00 83.31 80 GLU A CA 1
ATOM 609 C C . GLU A 1 80 ? 2.690 7.842 -17.572 1.00 83.31 80 GLU A C 1
ATOM 611 O O . GLU A 1 80 ? 2.763 8.344 -16.450 1.00 83.31 80 GLU A O 1
ATOM 616 N N . VAL A 1 81 ? 3.716 7.165 -18.096 1.00 86.00 81 VAL A N 1
ATOM 617 C CA . VAL A 1 81 ? 4.983 6.953 -17.378 1.00 86.00 81 VAL A CA 1
ATOM 618 C C . VAL A 1 81 ? 5.618 8.286 -16.974 1.00 86.00 81 VAL A C 1
ATOM 620 O O . VAL A 1 81 ? 6.055 8.433 -15.841 1.00 86.00 81 VAL A O 1
ATOM 623 N N . SER A 1 82 ? 5.627 9.270 -17.872 1.00 85.75 82 SER A N 1
ATOM 624 C CA . SER A 1 82 ? 6.137 10.626 -17.620 1.00 85.75 82 SER A CA 1
ATOM 625 C C . SER A 1 82 ? 5.449 11.297 -16.428 1.00 85.75 82 SER A C 1
ATOM 627 O O . SER A 1 82 ? 6.116 11.892 -15.581 1.00 85.75 82 SER A O 1
ATOM 629 N N . GLU A 1 83 ? 4.125 11.174 -16.344 1.00 82.50 83 GLU A N 1
ATOM 630 C CA . GLU A 1 83 ? 3.325 11.717 -15.250 1.00 82.50 83 GLU A CA 1
ATOM 631 C C . GLU A 1 83 ? 3.644 11.011 -13.931 1.00 82.50 83 GLU A C 1
ATOM 633 O O . GLU A 1 83 ? 3.909 11.677 -12.932 1.00 82.50 83 GLU A O 1
ATOM 638 N N . PHE A 1 84 ? 3.705 9.677 -13.930 1.00 85.00 84 PHE A N 1
ATOM 639 C CA . PHE A 1 84 ? 4.071 8.892 -12.749 1.00 85.00 84 PHE A CA 1
ATOM 640 C C . PHE A 1 84 ? 5.442 9.290 -12.201 1.00 85.00 84 PHE A C 1
ATOM 642 O O . PHE A 1 84 ? 5.600 9.530 -11.001 1.00 85.00 84 PHE A O 1
ATOM 649 N N . GLU A 1 85 ? 6.441 9.372 -13.082 1.00 85.75 85 GLU A N 1
ATOM 650 C CA . GLU A 1 85 ? 7.802 9.717 -12.686 1.00 85.75 85 GLU A CA 1
ATOM 651 C C . GLU A 1 85 ? 7.881 11.151 -12.151 1.00 85.75 85 GLU A C 1
ATOM 653 O O . GLU A 1 85 ? 8.570 11.395 -11.160 1.00 85.75 85 GLU A O 1
ATOM 658 N N . SER A 1 86 ? 7.124 12.084 -12.738 1.00 81.31 86 SER A N 1
ATOM 659 C CA . SER A 1 86 ? 7.021 13.461 -12.246 1.00 81.31 86 SER A CA 1
ATOM 660 C C . SER A 1 86 ? 6.298 13.552 -10.899 1.00 81.31 86 SER A C 1
ATOM 662 O O . SER A 1 86 ? 6.721 14.309 -10.027 1.00 81.31 86 SER A O 1
ATOM 664 N N . ARG A 1 87 ? 5.213 12.793 -10.713 1.00 79.25 87 ARG A N 1
ATOM 665 C CA . ARG A 1 87 ? 4.371 12.819 -9.506 1.00 79.25 87 ARG A CA 1
ATOM 666 C C . ARG A 1 87 ? 5.095 12.245 -8.296 1.00 79.25 87 ARG A C 1
ATOM 668 O O . ARG A 1 87 ? 4.979 12.776 -7.195 1.00 79.25 87 ARG A O 1
ATOM 675 N N . TYR A 1 88 ? 5.844 11.164 -8.496 1.00 79.38 88 TYR A N 1
ATOM 676 C CA . TYR A 1 88 ? 6.469 10.415 -7.406 1.00 79.38 88 TYR A CA 1
ATOM 677 C C . TYR A 1 88 ? 7.982 10.622 -7.305 1.00 79.38 88 TYR A C 1
ATOM 679 O O . TYR A 1 88 ? 8.595 10.192 -6.324 1.00 79.38 88 TYR A O 1
ATOM 687 N N . GLY A 1 89 ? 8.594 11.278 -8.295 1.00 81.00 89 GLY A N 1
ATOM 688 C CA . GLY A 1 89 ? 10.034 11.530 -8.337 1.00 81.00 89 GLY A CA 1
ATOM 689 C C . GLY A 1 89 ? 10.868 10.250 -8.424 1.00 81.00 89 GLY A C 1
ATOM 690 O O . GLY A 1 89 ? 12.008 10.225 -7.964 1.00 81.00 89 GLY A O 1
ATOM 691 N N . VAL A 1 90 ? 10.298 9.166 -8.955 1.00 85.12 90 VAL A N 1
ATOM 692 C CA . VAL A 1 90 ? 10.944 7.850 -9.081 1.00 85.12 90 VAL A CA 1
ATOM 693 C C . VAL A 1 90 ? 10.756 7.313 -10.485 1.00 85.12 90 VAL A C 1
ATOM 695 O O . VAL A 1 90 ? 9.769 7.632 -11.134 1.00 85.12 90 VAL A O 1
ATOM 698 N N . LYS A 1 91 ? 11.668 6.455 -10.944 1.00 90.19 91 LYS A N 1
ATOM 699 C CA . LYS A 1 91 ? 11.514 5.799 -12.243 1.00 90.19 91 LYS A CA 1
ATOM 700 C C . LYS A 1 91 ? 10.550 4.629 -12.150 1.00 90.19 91 LYS A C 1
ATOM 702 O O . LYS A 1 91 ? 10.689 3.798 -11.253 1.00 90.19 91 LYS A O 1
ATOM 707 N N . VAL A 1 92 ? 9.663 4.492 -13.133 1.00 88.88 92 VAL A N 1
ATOM 708 C CA . VAL A 1 92 ? 8.707 3.369 -13.217 1.00 88.88 92 VAL A CA 1
ATOM 709 C C . VAL A 1 92 ? 9.416 2.013 -13.221 1.00 88.88 92 VAL A C 1
ATOM 711 O O . VAL A 1 92 ? 8.863 1.028 -12.747 1.00 88.88 92 VAL A O 1
ATOM 714 N N . THR A 1 93 ? 10.644 1.950 -13.737 1.00 90.12 93 THR A N 1
ATOM 715 C CA . THR A 1 93 ? 11.430 0.714 -13.869 1.00 90.12 93 THR A CA 1
ATOM 716 C C . THR A 1 93 ? 12.280 0.357 -12.648 1.00 90.12 93 THR A C 1
ATOM 718 O O . THR A 1 93 ? 12.916 -0.697 -12.648 1.00 90.12 93 THR A O 1
ATOM 721 N N . ASP A 1 94 ? 12.406 1.263 -11.678 1.00 91.62 94 ASP A N 1
ATOM 722 C CA . ASP A 1 94 ? 13.300 1.098 -10.528 1.00 91.62 94 ASP A CA 1
ATOM 723 C C . ASP A 1 94 ? 12.762 1.873 -9.324 1.00 91.62 94 ASP A C 1
ATOM 725 O O . ASP A 1 94 ? 13.334 2.871 -8.878 1.00 91.62 94 ASP A O 1
ATOM 729 N N . VAL A 1 95 ? 11.594 1.448 -8.848 1.00 91.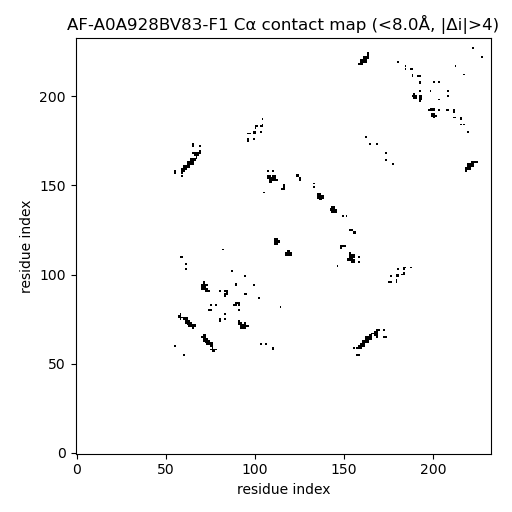00 95 VAL A N 1
ATOM 730 C CA . VAL A 1 95 ? 10.929 2.064 -7.701 1.00 91.00 95 VAL A CA 1
ATOM 731 C C . VAL A 1 95 ? 11.611 1.595 -6.409 1.00 91.00 95 VAL A C 1
ATOM 733 O O . VAL A 1 95 ? 11.664 0.392 -6.150 1.00 91.00 95 VAL A O 1
ATOM 736 N N . PRO A 1 96 ? 12.110 2.506 -5.554 1.00 89.44 96 PRO A N 1
ATOM 737 C CA . PRO A 1 96 ? 12.650 2.132 -4.250 1.00 89.44 96 PRO A CA 1
ATOM 738 C C . PRO A 1 96 ? 11.569 1.539 -3.336 1.00 89.44 96 PRO A C 1
ATOM 740 O O . PRO A 1 96 ? 10.446 2.045 -3.293 1.00 89.44 96 PRO A O 1
ATOM 743 N N . PHE A 1 97 ? 11.921 0.526 -2.537 1.00 85.38 97 PHE A N 1
ATOM 744 C CA . PHE A 1 97 ? 10.993 -0.123 -1.593 1.00 85.38 97 PHE A CA 1
ATOM 745 C C . PHE A 1 97 ? 10.275 0.875 -0.677 1.00 85.38 97 PHE A C 1
ATOM 747 O O . PHE A 1 97 ? 9.063 0.797 -0.509 1.00 85.38 97 PHE A O 1
ATOM 754 N N . GLU A 1 98 ? 11.009 1.850 -0.143 1.00 83.94 98 GLU A N 1
ATOM 755 C CA . GLU A 1 98 ? 10.497 2.862 0.793 1.00 83.94 98 GLU A CA 1
ATOM 756 C C . GLU A 1 98 ? 9.387 3.731 0.187 1.00 83.94 98 GLU A C 1
ATOM 758 O O . GLU A 1 98 ? 8.527 4.248 0.897 1.00 83.94 98 GLU A O 1
ATOM 763 N N . LYS A 1 99 ? 9.382 3.880 -1.142 1.00 86.00 99 LYS A N 1
ATOM 764 C CA . LYS A 1 99 ? 8.375 4.659 -1.868 1.00 86.00 99 LYS A CA 1
ATOM 765 C C . LYS A 1 99 ? 7.150 3.826 -2.227 1.00 86.00 99 LYS A C 1
ATOM 767 O O . LYS A 1 99 ? 6.075 4.393 -2.399 1.00 86.00 99 LYS A O 1
ATOM 772 N N . LEU A 1 100 ? 7.277 2.500 -2.306 1.00 88.88 100 LEU A N 1
ATOM 773 C CA . LEU A 1 100 ? 6.209 1.630 -2.796 1.00 88.88 100 LEU A CA 1
ATOM 774 C C . LEU A 1 100 ? 4.946 1.702 -1.934 1.00 88.88 100 LEU A C 1
ATOM 776 O O . LEU A 1 100 ? 3.847 1.776 -2.476 1.00 88.88 100 LEU A O 1
ATOM 780 N N . ARG A 1 101 ? 5.090 1.721 -0.605 1.00 86.12 101 ARG A N 1
ATOM 781 C CA . ARG A 1 101 ? 3.944 1.851 0.305 1.00 86.12 101 ARG A CA 1
ATOM 782 C C . ARG A 1 101 ? 3.178 3.135 0.060 1.00 86.12 101 ARG A C 1
ATOM 784 O O . ARG A 1 101 ? 1.959 3.109 -0.064 1.00 86.12 101 ARG A O 1
ATOM 791 N N . TRP A 1 102 ? 3.897 4.251 -0.024 1.00 82.38 102 TRP A N 1
ATOM 792 C CA . TRP A 1 102 ? 3.293 5.548 -0.289 1.00 82.38 102 TRP A CA 1
ATOM 793 C C . TRP A 1 102 ? 2.589 5.537 -1.657 1.00 82.38 102 TRP A C 1
ATOM 795 O O . TRP A 1 102 ? 1.441 5.959 -1.736 1.00 82.38 102 TRP A O 1
ATOM 805 N N . ILE A 1 103 ? 3.203 4.951 -2.695 1.00 83.94 103 ILE A N 1
ATOM 806 C CA . ILE A 1 103 ? 2.607 4.855 -4.041 1.00 83.94 103 ILE A CA 1
ATOM 807 C C . ILE A 1 103 ? 1.334 4.008 -4.008 1.00 83.94 103 ILE A C 1
ATOM 809 O O . ILE A 1 103 ? 0.337 4.369 -4.623 1.00 83.94 103 ILE A O 1
ATOM 813 N N . ALA A 1 104 ? 1.338 2.896 -3.273 1.00 87.94 104 ALA A N 1
ATOM 814 C CA . ALA A 1 104 ? 0.160 2.055 -3.109 1.00 87.94 104 ALA A CA 1
ATOM 815 C C . ALA A 1 104 ? -0.962 2.788 -2.360 1.00 87.94 104 ALA A C 1
ATOM 817 O O . ALA A 1 104 ? -2.114 2.692 -2.771 1.00 87.94 104 ALA A O 1
ATOM 818 N N . LYS A 1 105 ? -0.648 3.557 -1.307 1.00 83.88 105 LYS A N 1
ATOM 819 C CA . LYS A 1 105 ? -1.637 4.396 -0.604 1.00 83.88 105 LYS A CA 1
ATOM 820 C C . LYS A 1 105 ? -2.226 5.450 -1.531 1.00 83.88 105 LYS A C 1
ATOM 822 O O . LYS A 1 105 ? -3.444 5.577 -1.598 1.00 83.88 105 LYS A O 1
ATOM 827 N N . ASP A 1 106 ? -1.364 6.156 -2.257 1.00 79.31 106 ASP A N 1
ATOM 828 C CA . ASP A 1 106 ? -1.766 7.170 -3.227 1.00 79.31 106 ASP A CA 1
ATOM 829 C C . ASP A 1 106 ? -2.688 6.563 -4.283 1.00 79.31 106 ASP A C 1
ATOM 831 O O . ASP A 1 106 ? -3.800 7.032 -4.494 1.00 79.31 106 ASP A O 1
ATOM 835 N N . PHE A 1 107 ? -2.280 5.432 -4.854 1.00 82.56 107 PHE A N 1
ATOM 836 C CA . PHE A 1 107 ? -3.085 4.687 -5.805 1.00 82.56 107 PHE A CA 1
ATOM 837 C C . PHE A 1 107 ? -4.417 4.226 -5.214 1.00 82.56 107 PHE A C 1
ATOM 839 O O . PHE A 1 107 ? -5.410 4.291 -5.912 1.00 82.56 107 PHE A O 1
ATOM 846 N N . ILE A 1 108 ? -4.501 3.760 -3.968 1.00 79.81 108 ILE A N 1
ATOM 847 C CA . ILE A 1 108 ? -5.786 3.344 -3.374 1.00 79.81 108 ILE A CA 1
ATOM 848 C C . ILE A 1 108 ? -6.718 4.554 -3.181 1.00 79.81 108 ILE A C 1
ATOM 850 O O . ILE A 1 108 ? -7.927 4.438 -3.394 1.00 79.81 108 ILE A O 1
ATOM 854 N N . CYS A 1 109 ? -6.168 5.709 -2.804 1.00 69.56 109 CYS A N 1
ATOM 855 C CA . CYS A 1 109 ? -6.936 6.913 -2.485 1.00 69.56 109 CYS A CA 1
ATOM 856 C C . CYS A 1 109 ? -7.282 7.797 -3.693 1.00 69.56 109 CYS A C 1
ATOM 858 O O . CYS A 1 109 ? -8.251 8.547 -3.601 1.00 69.56 109 CYS A O 1
ATOM 860 N N . ASN A 1 110 ? -6.511 7.734 -4.787 1.00 62.09 110 ASN A N 1
ATOM 861 C CA . ASN A 1 110 ? -6.483 8.782 -5.818 1.00 62.09 110 ASN A CA 1
ATOM 862 C C . ASN A 1 110 ? -6.712 8.280 -7.255 1.00 62.09 110 ASN A C 1
ATOM 864 O O . ASN A 1 110 ? -6.306 8.938 -8.209 1.00 62.09 110 ASN A O 1
ATOM 868 N N . GLN A 1 111 ? -7.394 7.143 -7.450 1.00 55.66 111 GLN A N 1
ATOM 869 C CA . GLN A 1 111 ? -7.633 6.551 -8.793 1.00 55.66 111 GLN A CA 1
ATOM 870 C C . GLN A 1 111 ? -8.546 7.350 -9.712 1.00 55.66 111 GLN A C 1
ATOM 872 O O . GLN A 1 111 ? -8.847 6.922 -10.826 1.00 55.66 111 GLN A O 1
ATOM 877 N N . ILE A 1 112 ? -9.100 8.439 -9.204 1.00 52.69 112 ILE A N 1
ATOM 878 C CA . ILE A 1 112 ? -10.298 9.035 -9.771 1.00 52.69 112 ILE A CA 1
ATOM 879 C C . ILE A 1 112 ? -10.078 10.497 -10.102 1.00 52.69 112 ILE A C 1
ATOM 881 O O . ILE A 1 112 ? -11.017 11.180 -10.472 1.00 52.69 112 ILE A O 1
ATOM 885 N N . THR A 1 113 ? -8.840 10.955 -10.013 1.00 52.56 113 THR A N 1
ATOM 886 C CA . THR A 1 113 ? -8.484 12.355 -10.088 1.00 52.56 113 THR A CA 1
ATOM 887 C C . THR A 1 113 ? -7.474 12.552 -11.215 1.00 52.56 113 THR A C 1
ATOM 889 O O . THR A 1 113 ? -6.491 11.816 -11.286 1.00 52.56 113 THR A O 1
ATOM 892 N N . ASP A 1 114 ? -7.738 13.491 -12.126 1.00 54.00 114 ASP A N 1
ATOM 893 C CA . ASP A 1 114 ? -6.768 13.881 -13.153 1.00 54.00 114 ASP A CA 1
ATOM 894 C C . ASP A 1 114 ? -5.529 14.545 -12.520 1.00 54.00 114 ASP A C 1
ATOM 896 O O . ASP A 1 114 ? -5.491 14.819 -11.320 1.00 54.00 114 ASP A O 1
ATOM 900 N N . ALA A 1 115 ? -4.508 14.835 -13.329 1.00 50.34 115 ALA A N 1
ATOM 901 C CA . ALA A 1 115 ? -3.284 15.504 -12.876 1.00 50.34 115 ALA A CA 1
ATOM 902 C C . ALA A 1 115 ? -3.517 16.868 -12.183 1.00 50.34 115 ALA A C 1
ATOM 904 O O . ALA A 1 115 ? -2.601 17.397 -11.556 1.00 50.34 115 ALA A O 1
ATOM 905 N N . ASN A 1 116 ? -4.720 17.444 -12.299 1.00 52.31 116 ASN A N 1
ATOM 906 C CA . ASN A 1 116 ? -5.096 18.747 -11.752 1.00 52.31 116 ASN A CA 1
ATOM 907 C C . ASN A 1 116 ? -6.034 18.648 -10.542 1.00 52.31 116 ASN A C 1
ATOM 909 O O . ASN A 1 116 ? -6.487 19.682 -10.045 1.00 52.31 116 ASN A O 1
ATOM 913 N N . GLY A 1 117 ? -6.378 17.444 -10.094 1.00 53.28 117 GLY A N 1
ATOM 914 C CA . GLY A 1 117 ? -7.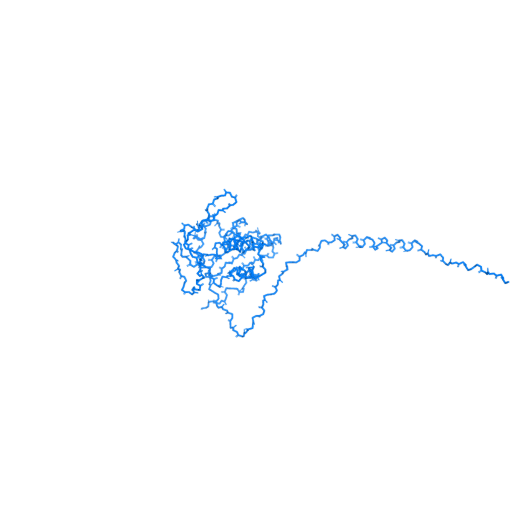279 17.271 -8.967 1.00 53.28 117 GLY A CA 1
ATOM 915 C C . GLY A 1 117 ? -8.726 16.933 -9.318 1.00 53.28 117 GLY A C 1
ATOM 916 O O . GLY A 1 117 ? -9.490 16.530 -8.445 1.00 53.28 117 GLY A O 1
ATOM 917 N N . ASN A 1 118 ? -9.134 16.995 -10.581 1.00 54.97 118 ASN A N 1
ATOM 918 C CA . ASN A 1 118 ? -10.546 16.845 -10.924 1.00 54.97 118 ASN A CA 1
ATOM 919 C C . ASN A 1 118 ? -10.994 15.386 -10.947 1.00 54.97 118 ASN A C 1
ATOM 921 O O . ASN A 1 118 ? -10.375 14.539 -11.590 1.00 54.97 118 ASN A O 1
ATOM 925 N N . VAL A 1 119 ? -12.147 15.122 -10.331 1.00 54.31 119 VAL A N 1
ATOM 926 C CA . VAL A 1 119 ? -12.798 13.809 -10.329 1.00 54.31 119 VAL A CA 1
ATOM 927 C C . VAL A 1 119 ? -13.209 13.408 -11.759 1.00 54.31 119 VAL A C 1
ATOM 929 O O . VAL A 1 119 ? -14.132 13.984 -12.331 1.00 54.31 119 VAL A O 1
ATOM 932 N N . VAL A 1 120 ? -12.539 12.414 -12.348 1.00 55.12 120 VAL A N 1
ATOM 933 C CA . VAL A 1 120 ? -12.698 11.962 -13.745 1.00 55.12 120 VAL A CA 1
ATOM 934 C C . VAL A 1 120 ? -13.496 10.662 -13.921 1.00 55.12 120 VAL A C 1
ATOM 936 O O . VAL A 1 120 ? -13.920 10.369 -15.043 1.00 55.12 120 VAL A O 1
ATOM 939 N N . ALA A 1 121 ? -13.767 9.874 -12.871 1.00 53.03 121 ALA A N 1
ATOM 940 C CA . ALA A 1 121 ? -14.623 8.681 -13.006 1.00 53.03 121 ALA A CA 1
ATOM 941 C C . ALA A 1 121 ? -16.087 8.971 -12.650 1.00 53.03 121 ALA A C 1
ATOM 943 O O . ALA A 1 121 ? -16.396 9.542 -11.612 1.00 53.03 121 ALA A O 1
ATOM 944 N N . LYS A 1 122 ? -17.000 8.525 -13.519 1.00 46.28 122 LYS A N 1
ATOM 945 C CA . LYS A 1 122 ? -18.456 8.679 -13.360 1.00 46.28 122 LYS A CA 1
ATOM 946 C C . LYS A 1 122 ? -19.109 7.568 -12.523 1.00 46.28 122 LYS A C 1
ATOM 948 O O . LYS A 1 122 ? -20.234 7.740 -12.079 1.00 46.28 122 LYS A O 1
ATOM 953 N N . ASP A 1 123 ? -18.403 6.462 -12.285 1.00 47.56 123 ASP A N 1
ATOM 954 C CA . ASP A 1 123 ? -18.925 5.241 -11.641 1.00 47.56 123 ASP A CA 1
ATOM 955 C C . ASP A 1 123 ? -18.734 5.241 -10.106 1.00 47.56 123 ASP A C 1
ATOM 957 O O . ASP A 1 123 ? -18.559 4.195 -9.482 1.00 47.56 123 ASP A O 1
ATOM 961 N N . LEU A 1 124 ? -18.677 6.429 -9.500 1.00 51.28 124 LEU A N 1
ATOM 962 C CA . LEU A 1 124 ? -18.324 6.642 -8.097 1.00 51.28 124 LEU A CA 1
ATOM 963 C C . LEU A 1 124 ? -19.517 6.363 -7.168 1.00 51.28 124 LEU A C 1
ATOM 965 O O . LEU A 1 124 ? -20.474 7.131 -7.122 1.00 51.28 124 LEU A O 1
ATOM 969 N N . GLU A 1 125 ? -19.418 5.315 -6.349 1.00 44.22 125 GLU A N 1
ATOM 970 C CA . GLU A 1 125 ? -20.072 5.293 -5.036 1.00 44.22 125 GLU A CA 1
ATOM 971 C C . GLU A 1 125 ? -19.145 6.052 -4.074 1.00 44.22 125 GLU A C 1
ATOM 973 O O . GLU A 1 125 ? -18.270 5.467 -3.440 1.00 44.22 125 GLU A O 1
ATOM 978 N N . VAL A 1 126 ? -19.265 7.384 -4.044 1.00 43.97 126 VAL A N 1
ATOM 979 C CA . VAL A 1 126 ? -18.568 8.224 -3.059 1.00 43.97 126 VAL A CA 1
ATOM 980 C C . VAL A 1 126 ? -19.077 7.807 -1.682 1.00 43.97 126 VAL A C 1
ATOM 982 O O . VAL A 1 126 ? -20.266 7.964 -1.405 1.00 43.97 126 VAL A O 1
ATOM 985 N N . TYR A 1 127 ? -18.217 7.285 -0.809 1.00 40.00 127 TYR A N 1
ATOM 986 C CA . TYR A 1 127 ? -18.581 7.213 0.602 1.00 40.00 127 TYR A CA 1
ATOM 987 C C . TYR A 1 127 ? -18.593 8.646 1.144 1.00 40.00 127 TYR A C 1
ATOM 989 O O . TYR A 1 127 ? -17.563 9.321 1.066 1.00 40.00 127 TYR A O 1
ATOM 997 N N . PRO A 1 128 ? -19.727 9.154 1.653 1.00 32.97 128 PRO A N 1
ATOM 998 C CA . PRO A 1 128 ? -19.747 10.464 2.274 1.00 32.97 128 PRO A CA 1
ATOM 999 C C . PRO A 1 128 ? -18.952 10.377 3.577 1.00 32.97 128 PRO A C 1
ATOM 1001 O O . PRO A 1 128 ? -19.460 9.893 4.586 1.00 32.97 128 PRO A O 1
ATOM 1004 N N . VAL A 1 129 ? -17.703 10.844 3.561 1.00 37.34 129 VAL A N 1
ATOM 1005 C CA . VAL A 1 129 ? -17.034 11.248 4.798 1.00 37.34 129 VAL A CA 1
ATOM 1006 C C . VAL A 1 129 ? -17.832 12.440 5.309 1.00 37.34 129 VAL A C 1
ATOM 1008 O O . VAL A 1 129 ? -17.923 13.477 4.649 1.00 37.34 129 VAL A O 1
ATOM 1011 N N . MET A 1 130 ? -18.513 12.252 6.435 1.00 27.45 130 MET A N 1
ATOM 1012 C CA . MET A 1 130 ? -19.184 13.348 7.109 1.00 27.45 130 MET A CA 1
ATOM 1013 C C . MET A 1 130 ? -18.128 14.377 7.538 1.00 27.45 130 MET A C 1
ATOM 1015 O O . MET A 1 130 ? -17.159 14.048 8.211 1.00 27.45 130 MET A O 1
ATOM 1019 N N . ILE A 1 131 ? -18.448 15.625 7.194 1.00 29.20 131 ILE A N 1
ATOM 1020 C CA . ILE A 1 131 ? -17.979 16.929 7.683 1.00 29.20 131 ILE A CA 1
ATOM 1021 C C . ILE A 1 131 ? -16.636 17.498 7.177 1.00 29.20 131 ILE A C 1
ATOM 1023 O O . ILE A 1 131 ? -15.568 16.908 7.293 1.00 29.20 131 ILE A O 1
ATOM 1027 N N . ASP A 1 132 ? -16.760 18.731 6.664 1.00 33.12 132 ASP A N 1
ATOM 1028 C CA . ASP A 1 132 ? -15.739 19.749 6.407 1.00 33.12 132 ASP A CA 1
ATOM 1029 C C . ASP A 1 132 ? -14.541 19.663 7.356 1.00 33.12 132 ASP A C 1
ATOM 1031 O O . ASP A 1 132 ? -14.679 19.930 8.548 1.00 33.12 132 ASP A O 1
ATOM 1035 N N . THR A 1 133 ? -13.361 19.365 6.815 1.00 31.19 133 THR A N 1
ATOM 1036 C CA . THR A 1 133 ? -12.076 20.058 7.030 1.00 31.19 133 THR A CA 1
ATOM 1037 C C . THR A 1 133 ? -10.987 19.158 6.450 1.00 31.19 133 THR A C 1
ATOM 1039 O O . THR A 1 133 ? -10.820 18.014 6.858 1.00 31.19 133 THR A O 1
ATOM 1042 N N . PHE A 1 134 ? -10.245 19.681 5.477 1.00 32.41 134 PHE A N 1
ATOM 1043 C CA . PHE A 1 134 ? -9.101 19.029 4.845 1.00 32.41 134 PHE A CA 1
ATOM 1044 C C . PHE A 1 134 ? -8.121 18.467 5.895 1.00 32.41 134 PHE A C 1
ATOM 1046 O O . PHE A 1 134 ? -7.433 19.222 6.583 1.00 32.41 134 PHE A O 1
ATOM 1053 N N . VAL A 1 135 ? -8.047 17.138 6.022 1.00 33.88 135 VAL A N 1
ATOM 1054 C CA . VAL A 1 135 ? -7.085 16.459 6.902 1.00 33.88 135 VAL A CA 1
ATOM 1055 C C . VAL A 1 135 ? -5.729 16.407 6.204 1.00 33.88 135 VAL A C 1
ATOM 1057 O O . VAL A 1 135 ? -5.524 15.675 5.235 1.00 33.88 135 VAL A O 1
ATOM 1060 N N . ILE A 1 136 ? -4.785 17.195 6.715 1.00 36.00 136 ILE A N 1
ATOM 1061 C CA . ILE A 1 136 ? -3.378 17.157 6.319 1.00 36.00 136 ILE A CA 1
ATOM 1062 C C . ILE A 1 136 ? -2.671 16.123 7.204 1.00 36.00 136 ILE A C 1
ATOM 1064 O O . ILE A 1 136 ? -2.408 16.370 8.382 1.00 36.00 136 ILE A O 1
ATOM 1068 N N . TRP A 1 137 ? -2.358 14.957 6.641 1.00 40.88 137 TRP A N 1
ATOM 1069 C CA . TRP A 1 137 ? -1.550 13.927 7.301 1.00 40.88 137 TRP A CA 1
ATOM 1070 C C . TRP A 1 137 ? -0.125 14.413 7.492 1.00 40.88 137 TRP A C 1
ATOM 1072 O O . TRP A 1 137 ? 0.411 15.020 6.575 1.00 40.88 137 TRP A O 1
ATOM 1082 N N . LYS A 1 138 ? 0.515 14.081 8.615 1.00 38.25 138 LYS A N 1
ATOM 1083 C CA . LYS A 1 138 ? 1.957 14.278 8.818 1.00 38.25 138 LYS A CA 1
ATOM 1084 C C . LYS A 1 138 ? 2.684 12.932 8.849 1.00 38.25 138 LYS A C 1
ATOM 1086 O O . LYS A 1 138 ? 2.161 11.981 9.427 1.00 38.25 138 LYS A O 1
ATOM 1091 N N . ASP A 1 139 ? 3.852 12.838 8.215 1.00 42.69 139 ASP A N 1
ATOM 1092 C CA . ASP A 1 139 ? 4.741 11.673 8.328 1.00 42.69 139 ASP A CA 1
ATOM 1093 C C . ASP A 1 139 ? 5.414 11.587 9.720 1.00 42.69 139 ASP A C 1
ATOM 1095 O O . ASP A 1 139 ? 5.158 12.402 10.612 1.00 42.69 139 ASP A O 1
ATOM 1099 N N . LYS A 1 140 ? 6.286 10.585 9.914 1.00 36.66 140 LYS A N 1
ATOM 1100 C CA . LYS A 1 140 ? 7.042 10.371 11.165 1.00 36.66 140 LYS A CA 1
ATOM 1101 C C . LYS A 1 140 ? 8.021 11.509 11.496 1.00 36.66 140 LYS A C 1
ATOM 1103 O O . LYS A 1 140 ? 8.435 11.612 12.647 1.00 36.66 140 LYS A O 1
ATOM 1108 N N . ASP A 1 141 ? 8.328 12.362 10.523 1.00 40.34 141 ASP A N 1
ATOM 1109 C CA . ASP A 1 141 ? 9.195 13.535 10.637 1.00 40.34 141 ASP A CA 1
ATOM 1110 C C . ASP A 1 141 ? 8.384 14.849 10.727 1.00 40.34 141 ASP A C 1
ATOM 1112 O O . ASP A 1 141 ? 8.950 15.937 10.842 1.00 40.34 141 ASP A O 1
ATOM 1116 N N . GLY A 1 142 ? 7.047 14.767 10.731 1.00 39.25 142 GLY A N 1
ATOM 1117 C CA . GLY A 1 142 ? 6.137 15.904 10.853 1.00 39.25 142 GLY A CA 1
ATOM 1118 C C . GLY A 1 142 ? 5.768 16.595 9.534 1.00 39.25 142 GLY A C 1
ATOM 1119 O O . GLY A 1 142 ? 5.096 17.633 9.584 1.00 39.25 142 GLY A O 1
ATOM 1120 N N . ASN A 1 143 ? 6.151 16.054 8.372 1.00 39.12 143 ASN A N 1
ATOM 1121 C CA . ASN A 1 143 ? 5.896 16.677 7.072 1.00 39.12 143 ASN A CA 1
ATOM 1122 C C . ASN A 1 143 ? 4.484 16.377 6.554 1.00 39.12 143 ASN A C 1
ATOM 1124 O O . ASN A 1 143 ? 4.074 15.213 6.535 1.00 39.12 143 ASN A O 1
ATOM 1128 N N . PRO A 1 144 ? 3.745 17.401 6.094 1.00 40.91 144 PRO A N 1
ATOM 1129 C CA . PRO A 1 144 ? 2.405 17.232 5.567 1.00 40.91 144 PRO A CA 1
ATOM 1130 C C . PRO A 1 144 ? 2.406 16.517 4.206 1.00 40.91 144 PRO A C 1
ATOM 1132 O O . PRO A 1 144 ? 2.978 17.023 3.244 1.00 40.91 144 PRO A O 1
ATOM 1135 N N . HIS A 1 145 ? 1.718 15.381 4.099 1.00 38.78 145 HIS A N 1
ATOM 1136 C CA . HIS A 1 145 ? 1.417 14.733 2.822 1.00 38.78 145 HIS A CA 1
ATOM 1137 C C . HIS A 1 145 ? -0.053 14.957 2.468 1.00 38.78 145 HIS A C 1
ATOM 1139 O O . HIS A 1 145 ? -0.940 14.218 2.896 1.00 38.78 145 HIS A O 1
ATOM 1145 N N . ALA A 1 146 ? -0.291 15.991 1.667 1.00 40.53 146 ALA A N 1
ATOM 1146 C CA . ALA A 1 146 ? -1.434 16.046 0.769 1.00 40.53 146 ALA A CA 1
ATOM 1147 C C . ALA A 1 146 ? -1.000 15.486 -0.595 1.00 40.53 146 ALA A C 1
ATOM 1149 O O . ALA A 1 146 ? 0.194 15.479 -0.919 1.00 40.53 146 ALA A O 1
ATOM 1150 N N . LEU A 1 147 ? -1.958 15.062 -1.418 1.00 41.56 147 LEU A N 1
ATOM 1151 C CA . LEU A 1 147 ? -1.729 15.150 -2.855 1.00 41.56 147 LEU A CA 1
ATOM 1152 C C . LEU A 1 147 ? -1.371 16.597 -3.228 1.00 41.56 147 LEU A C 1
ATOM 1154 O O . LEU A 1 147 ? -1.786 17.509 -2.509 1.00 41.56 147 LEU A O 1
ATOM 1158 N N . PRO A 1 148 ? -0.656 16.835 -4.341 1.00 38.22 148 PRO A N 1
ATOM 1159 C CA . PRO A 1 148 ? -0.235 18.175 -4.761 1.00 38.22 148 PRO A CA 1
ATOM 1160 C C . PRO A 1 148 ? -1.343 19.251 -4.830 1.00 38.22 148 PRO A C 1
ATOM 1162 O O . PRO A 1 148 ? -1.023 20.432 -4.919 1.00 38.22 148 PRO A O 1
ATOM 1165 N N . ASP A 1 149 ? -2.622 18.871 -4.785 1.00 36.16 149 ASP A N 1
ATOM 1166 C CA . ASP A 1 149 ? -3.799 19.699 -5.064 1.00 36.16 149 ASP A CA 1
ATOM 1167 C C . ASP A 1 149 ? -4.801 19.865 -3.896 1.00 36.16 149 ASP A C 1
ATOM 1169 O O . ASP A 1 149 ? -5.700 20.700 -3.990 1.00 36.16 149 ASP A O 1
ATOM 1173 N N . GLY A 1 150 ? -4.672 19.109 -2.797 1.00 41.62 150 GLY A N 1
ATOM 1174 C CA . GLY A 1 150 ? -5.586 19.180 -1.648 1.00 41.62 150 GLY A CA 1
ATOM 1175 C C . GLY A 1 150 ? -6.978 18.555 -1.846 1.00 41.62 150 GLY A C 1
ATOM 1176 O O . GLY A 1 150 ? -7.898 18.952 -1.145 1.00 41.62 150 GLY A O 1
ATOM 1177 N N . GLN A 1 151 ? -7.177 17.605 -2.760 1.00 42.28 151 GLN A N 1
ATOM 1178 C CA . GLN A 1 151 ? -8.504 17.046 -3.102 1.00 42.28 151 GLN A CA 1
ATOM 1179 C C . GLN A 1 151 ? -9.007 15.917 -2.152 1.00 42.28 151 GLN A C 1
ATOM 1181 O O . GLN A 1 151 ? -8.198 15.282 -1.468 1.00 42.28 151 GLN A O 1
ATOM 1186 N N . PRO A 1 152 ? -10.335 15.640 -2.083 1.00 42.84 152 PRO A N 1
ATOM 1187 C CA . PRO A 1 152 ? -10.927 14.597 -1.226 1.00 42.84 152 PRO A CA 1
ATOM 1188 C C . PRO A 1 152 ? -10.512 13.162 -1.606 1.00 42.84 152 PRO A C 1
ATOM 1190 O O . PRO A 1 152 ? -10.228 12.863 -2.765 1.00 42.84 152 PRO A O 1
ATOM 1193 N N . ARG A 1 153 ? -10.541 12.246 -0.622 1.00 49.12 153 ARG A N 1
ATOM 1194 C CA . ARG A 1 153 ? -10.240 10.812 -0.804 1.00 49.12 153 ARG A CA 1
ATOM 1195 C C . ARG A 1 153 ? -11.349 10.117 -1.601 1.00 49.12 153 ARG A C 1
ATOM 1197 O O . ARG A 1 153 ? -12.367 9.724 -1.039 1.00 49.12 153 ARG A O 1
ATOM 1204 N N . ASN A 1 154 ? -11.132 9.923 -2.897 1.00 51.19 154 ASN A N 1
ATOM 1205 C CA . ASN A 1 154 ? -12.055 9.212 -3.780 1.00 51.19 154 ASN A CA 1
ATOM 1206 C C . ASN A 1 154 ? -11.546 7.786 -4.032 1.00 51.19 154 ASN A C 1
ATOM 1208 O O . ASN A 1 154 ? -10.712 7.550 -4.906 1.00 51.19 154 ASN A O 1
ATOM 1212 N N . ILE A 1 155 ? -12.054 6.812 -3.273 1.00 58.00 155 ILE A N 1
ATOM 1213 C CA . ILE A 1 155 ? -11.630 5.412 -3.410 1.00 58.00 155 ILE A CA 1
ATOM 1214 C C . ILE A 1 155 ? -12.482 4.713 -4.464 1.00 58.00 155 ILE A C 1
ATOM 1216 O O . ILE A 1 155 ? -13.708 4.664 -4.380 1.00 58.00 155 ILE A O 1
ATOM 1220 N N . SER A 1 156 ? -11.820 4.109 -5.450 1.00 58.59 156 SER A N 1
ATOM 1221 C CA . SER A 1 156 ? -12.497 3.268 -6.431 1.00 58.59 156 SER A CA 1
ATOM 1222 C C . SER A 1 156 ? -12.876 1.949 -5.768 1.00 58.59 156 SER A C 1
ATOM 1224 O O . SER A 1 156 ? -12.008 1.206 -5.292 1.00 58.59 156 SER A O 1
ATOM 1226 N N . LYS A 1 157 ? -14.170 1.603 -5.789 1.00 63.03 157 LYS A N 1
ATOM 1227 C CA . LYS A 1 157 ? -14.679 0.308 -5.303 1.00 63.03 157 LYS A CA 1
ATOM 1228 C C . LYS A 1 157 ? -13.969 -0.872 -5.965 1.00 63.03 157 LYS A C 1
ATOM 1230 O O . LYS A 1 157 ? -13.901 -1.939 -5.367 1.00 63.03 157 LYS A O 1
ATOM 1235 N N . ASN A 1 158 ? -13.400 -0.691 -7.160 1.00 71.94 158 ASN A N 1
ATOM 1236 C CA . ASN A 1 158 ? -12.827 -1.748 -7.994 1.00 71.94 158 ASN A CA 1
ATOM 1237 C C . ASN A 1 158 ? -11.305 -1.657 -8.178 1.00 71.94 158 ASN A C 1
ATOM 1239 O O . ASN A 1 158 ? -10.793 -2.257 -9.119 1.00 71.94 158 ASN A O 1
ATOM 1243 N N . HIS A 1 159 ? -10.586 -0.945 -7.305 1.00 80.12 159 HIS A N 1
ATOM 1244 C CA . HIS A 1 159 ? -9.125 -0.940 -7.356 1.00 80.12 159 HIS A CA 1
ATOM 1245 C C . HIS A 1 159 ? -8.532 -2.340 -7.181 1.00 80.12 159 HIS A C 1
ATOM 1247 O O . HIS A 1 159 ? -9.026 -3.140 -6.384 1.00 80.12 159 HIS A O 1
ATOM 1253 N N . VAL A 1 160 ? -7.450 -2.623 -7.899 1.00 85.38 160 VAL A N 1
ATOM 1254 C CA . VAL A 1 160 ? -6.721 -3.888 -7.835 1.00 85.38 160 VAL A CA 1
ATOM 1255 C C . VAL A 1 160 ? -5.224 -3.610 -7.873 1.00 85.38 160 VAL A C 1
ATOM 1257 O O . VAL A 1 160 ? -4.734 -2.894 -8.743 1.00 85.38 160 VAL A O 1
ATOM 1260 N N . ILE A 1 161 ? -4.487 -4.203 -6.936 1.00 89.12 161 ILE A N 1
ATOM 1261 C CA . ILE A 1 161 ? -3.025 -4.208 -6.948 1.00 89.12 161 ILE A CA 1
ATOM 1262 C C . ILE A 1 161 ? -2.578 -5.615 -7.327 1.00 89.12 161 ILE A C 1
ATOM 1264 O O . ILE A 1 161 ? -2.939 -6.590 -6.668 1.00 89.12 161 ILE A O 1
ATOM 1268 N N . THR A 1 162 ? -1.792 -5.733 -8.390 1.00 90.56 162 THR A N 1
ATOM 1269 C CA . THR A 1 162 ? -1.201 -7.014 -8.790 1.00 90.56 162 THR A CA 1
ATOM 1270 C C . THR A 1 162 ? 0.271 -7.032 -8.423 1.00 90.56 162 THR A C 1
ATOM 1272 O O . THR A 1 162 ? 0.987 -6.063 -8.671 1.00 90.56 162 THR A O 1
ATOM 1275 N N . LEU A 1 163 ? 0.720 -8.128 -7.818 1.00 91.19 163 LEU A N 1
ATOM 1276 C CA . LEU A 1 163 ? 2.122 -8.388 -7.527 1.00 91.19 163 LEU A CA 1
ATOM 1277 C C . LEU A 1 163 ? 2.583 -9.574 -8.367 1.00 91.19 163 LEU A C 1
ATOM 1279 O O . LEU A 1 163 ? 1.998 -10.654 -8.317 1.00 91.19 163 LEU A O 1
ATOM 1283 N N . THR A 1 164 ? 3.634 -9.363 -9.147 1.00 89.88 164 THR A N 1
ATOM 1284 C CA . THR A 1 164 ? 4.271 -10.389 -9.974 1.00 89.88 164 THR A CA 1
ATOM 1285 C C . THR A 1 164 ? 5.769 -10.390 -9.707 1.00 89.88 164 THR A C 1
ATOM 1287 O O . THR A 1 164 ? 6.360 -9.350 -9.418 1.00 89.88 164 THR A O 1
ATOM 1290 N N . THR A 1 165 ? 6.410 -11.551 -9.754 1.00 87.38 165 THR A N 1
ATOM 1291 C CA . THR A 1 165 ? 7.849 -11.671 -9.487 1.00 87.38 165 THR A CA 1
ATOM 1292 C C . THR A 1 165 ? 8.479 -12.630 -10.482 1.00 87.38 165 THR A C 1
ATOM 1294 O O . THR A 1 165 ? 7.901 -13.668 -10.814 1.00 87.38 165 THR A O 1
ATOM 1297 N N . ASP A 1 166 ? 9.644 -12.255 -10.999 1.00 88.75 166 ASP A N 1
ATOM 1298 C CA . ASP A 1 166 ? 10.450 -13.119 -11.846 1.00 88.75 166 ASP A CA 1
ATOM 1299 C C . ASP A 1 166 ? 11.009 -14.290 -11.025 1.00 88.75 166 ASP A C 1
ATOM 1301 O O . ASP A 1 166 ? 11.346 -14.160 -9.850 1.00 88.75 166 ASP A O 1
ATOM 1305 N N . ARG A 1 167 ? 11.124 -15.464 -11.647 1.00 83.44 167 ARG A N 1
ATOM 1306 C CA . ARG A 1 167 ? 11.623 -16.675 -10.976 1.00 83.44 167 ARG A CA 1
ATOM 1307 C C . ARG A 1 167 ? 13.081 -16.550 -10.539 1.00 83.44 167 ARG A C 1
ATOM 1309 O O . ARG A 1 167 ? 13.494 -17.271 -9.638 1.00 83.44 167 ARG A O 1
ATOM 1316 N N . ALA A 1 168 ? 13.854 -15.698 -11.208 1.00 85.19 168 ALA A N 1
ATOM 1317 C CA . ALA A 1 168 ? 15.247 -15.439 -10.875 1.00 85.19 168 ALA A CA 1
ATOM 1318 C C . ALA A 1 168 ? 15.413 -14.404 -9.748 1.00 85.19 168 ALA A C 1
ATOM 1320 O O . ALA A 1 168 ? 16.523 -14.247 -9.241 1.00 85.19 168 ALA A O 1
ATOM 1321 N N . SER A 1 169 ? 14.347 -13.701 -9.351 1.00 85.25 169 SER A N 1
ATOM 1322 C CA . SER A 1 169 ? 14.393 -12.739 -8.248 1.00 85.25 169 SER A CA 1
ATOM 1323 C C . SER A 1 169 ? 14.535 -13.441 -6.900 1.00 85.25 169 SER A C 1
ATOM 1325 O O . SER A 1 169 ? 14.037 -14.546 -6.681 1.00 85.25 169 SER A O 1
ATOM 1327 N N . GLU A 1 170 ? 15.162 -12.762 -5.944 1.00 86.38 170 GLU A N 1
ATOM 1328 C CA . GLU A 1 170 ? 15.251 -13.282 -4.584 1.00 86.38 170 GLU A CA 1
ATOM 1329 C C . GLU A 1 170 ? 13.876 -13.308 -3.904 1.00 86.38 170 GLU A C 1
ATOM 1331 O O . GLU A 1 170 ? 13.151 -12.313 -3.888 1.00 86.38 170 GLU A O 1
ATOM 1336 N N . TYR A 1 171 ? 13.548 -14.411 -3.229 1.00 82.88 171 TYR A N 1
ATOM 1337 C CA . TYR A 1 171 ? 12.321 -14.514 -2.427 1.00 82.88 171 TYR A CA 1
ATOM 1338 C C . TYR A 1 171 ? 12.206 -13.404 -1.362 1.00 82.88 171 TYR A C 1
ATOM 1340 O O . TYR A 1 171 ? 11.116 -12.922 -1.052 1.00 82.88 171 TYR A O 1
ATOM 1348 N N . SER A 1 172 ? 13.347 -12.952 -0.828 1.00 85.62 172 SER A N 1
ATOM 1349 C CA . SER A 1 172 ? 13.430 -11.857 0.145 1.00 85.62 172 SER A CA 1
ATOM 1350 C C . SER A 1 172 ? 12.803 -10.557 -0.381 1.00 85.62 172 SER A C 1
ATOM 1352 O O . SER A 1 172 ? 12.207 -9.796 0.384 1.00 85.62 172 SER A O 1
ATOM 1354 N N . VAL A 1 173 ? 12.907 -10.314 -1.689 1.00 88.69 173 VAL A N 1
ATOM 1355 C CA . VAL A 1 173 ? 12.402 -9.119 -2.364 1.00 88.69 173 VAL A CA 1
ATOM 1356 C C . VAL A 1 173 ? 10.891 -9.184 -2.486 1.00 88.69 173 VAL A C 1
ATOM 1358 O O . VAL A 1 173 ? 10.230 -8.222 -2.108 1.00 88.69 173 VAL A O 1
ATOM 1361 N N . TYR A 1 174 ? 10.345 -10.323 -2.920 1.00 87.94 174 TYR A N 1
ATOM 1362 C CA . TYR A 1 174 ? 8.897 -10.548 -2.941 1.00 87.94 174 TYR A CA 1
ATOM 1363 C C . TYR A 1 174 ? 8.276 -10.255 -1.572 1.00 87.94 174 TYR A C 1
ATOM 1365 O O . TYR A 1 174 ? 7.331 -9.474 -1.477 1.00 87.94 174 TYR A O 1
ATOM 1373 N N . PHE A 1 175 ? 8.858 -10.805 -0.501 1.00 89.44 175 PHE A N 1
ATOM 1374 C CA . PHE A 1 175 ? 8.348 -10.605 0.855 1.00 89.44 175 PHE A CA 1
ATOM 1375 C C . PHE A 1 175 ? 8.379 -9.131 1.283 1.00 89.44 175 PHE A C 1
ATOM 1377 O O . PHE A 1 175 ? 7.418 -8.632 1.865 1.00 89.44 175 PHE A O 1
ATOM 1384 N N . LYS A 1 176 ? 9.457 -8.406 0.962 1.00 91.25 176 LYS A N 1
ATOM 1385 C CA . LYS A 1 176 ? 9.554 -6.962 1.228 1.00 91.25 176 LYS A CA 1
ATOM 1386 C C . LYS A 1 176 ? 8.500 -6.172 0.455 1.00 91.25 176 LYS A C 1
ATOM 1388 O O . LYS A 1 176 ? 7.809 -5.358 1.054 1.00 91.25 176 LYS A O 1
ATOM 1393 N N . VAL A 1 177 ? 8.348 -6.436 -0.843 1.00 93.12 177 VAL A N 1
ATOM 1394 C CA . VAL A 1 177 ? 7.336 -5.783 -1.687 1.00 93.12 177 VAL A CA 1
ATOM 1395 C C . VAL A 1 177 ? 5.936 -6.038 -1.138 1.00 93.12 177 VAL A C 1
ATOM 1397 O O . VAL A 1 177 ? 5.187 -5.090 -0.915 1.00 93.12 177 VAL A O 1
ATOM 1400 N N . ALA A 1 178 ? 5.603 -7.298 -0.856 1.00 91.69 178 ALA A N 1
ATOM 1401 C CA . ALA A 1 178 ? 4.323 -7.672 -0.274 1.00 91.69 178 ALA A CA 1
ATOM 1402 C C . ALA A 1 178 ? 4.070 -6.915 1.038 1.00 91.69 178 ALA A C 1
ATOM 1404 O O . ALA A 1 178 ? 3.019 -6.294 1.183 1.00 91.69 178 ALA A O 1
ATOM 1405 N N . ASN A 1 179 ? 5.040 -6.887 1.957 1.00 91.69 179 ASN A N 1
ATOM 1406 C CA . ASN A 1 179 ? 4.914 -6.165 3.224 1.00 91.69 179 ASN A CA 1
ATOM 1407 C C . ASN A 1 179 ? 4.633 -4.672 3.040 1.00 91.69 179 ASN A C 1
ATOM 1409 O O . ASN A 1 179 ? 3.815 -4.129 3.777 1.00 91.69 179 ASN A O 1
ATOM 1413 N N . GLU A 1 180 ? 5.262 -4.008 2.068 1.00 90.69 180 GLU A N 1
ATOM 1414 C CA . GLU A 1 180 ? 4.987 -2.595 1.786 1.00 90.69 180 GLU A CA 1
ATOM 1415 C C . GLU A 1 180 ? 3.561 -2.381 1.255 1.00 90.69 180 GLU A C 1
ATOM 1417 O O . GLU A 1 180 ? 2.881 -1.442 1.674 1.00 90.69 180 GLU A O 1
ATOM 1422 N N . LEU A 1 181 ? 3.064 -3.282 0.401 1.00 92.62 181 LEU A N 1
ATOM 1423 C CA . LEU A 1 181 ? 1.690 -3.222 -0.110 1.00 92.62 181 LEU A CA 1
ATOM 1424 C C . LEU A 1 181 ? 0.652 -3.502 0.988 1.00 92.62 181 LEU A C 1
ATOM 1426 O O . LEU A 1 181 ? -0.336 -2.779 1.103 1.00 92.62 181 LEU A O 1
ATOM 1430 N N . TYR A 1 182 ? 0.875 -4.509 1.836 1.00 92.50 182 TYR A N 1
ATOM 1431 C CA . TYR A 1 182 ? 0.027 -4.751 3.010 1.00 92.50 182 TYR A CA 1
ATOM 1432 C C . TYR A 1 182 ? 0.109 -3.591 4.011 1.00 92.50 182 TYR A C 1
ATOM 1434 O O . TYR A 1 182 ? -0.904 -3.191 4.585 1.00 92.50 182 TYR A O 1
ATOM 1442 N N . GLY A 1 183 ? 1.300 -3.013 4.180 1.00 86.81 183 GLY A N 1
ATOM 1443 C CA . GLY A 1 183 ? 1.545 -1.837 5.006 1.00 86.81 183 GLY A CA 1
ATOM 1444 C C . GLY A 1 183 ? 0.709 -0.636 4.572 1.00 86.81 183 GLY A C 1
ATOM 1445 O O . GLY A 1 183 ? 0.177 0.064 5.428 1.00 86.81 183 GLY A O 1
ATOM 1446 N N . ALA A 1 184 ? 0.509 -0.444 3.265 1.00 86.38 184 ALA A N 1
ATOM 1447 C CA . ALA A 1 184 ? -0.348 0.614 2.738 1.00 86.38 184 ALA A CA 1
ATOM 1448 C C . ALA A 1 184 ? -1.798 0.481 3.232 1.00 86.38 184 ALA A C 1
ATOM 1450 O O . ALA A 1 184 ? -2.354 1.439 3.766 1.00 86.38 184 ALA A O 1
ATOM 1451 N N . TYR A 1 185 ? -2.391 -0.713 3.124 1.00 90.06 185 TYR A N 1
ATOM 1452 C CA . TYR A 1 185 ? -3.744 -0.973 3.631 1.00 90.06 185 TYR A CA 1
ATOM 1453 C C . TYR A 1 185 ? -3.839 -0.824 5.147 1.00 90.06 185 TYR A C 1
ATOM 1455 O O . TYR A 1 185 ? -4.810 -0.258 5.643 1.00 90.06 185 TYR A O 1
ATOM 1463 N N . ASN A 1 186 ? -2.850 -1.333 5.882 1.00 89.50 186 ASN A N 1
ATOM 1464 C CA . ASN A 1 186 ? -2.839 -1.242 7.339 1.00 89.50 186 ASN A CA 1
ATOM 1465 C C . ASN A 1 186 ? -2.796 0.215 7.799 1.00 89.50 186 ASN A C 1
ATOM 1467 O O . ASN A 1 186 ? -3.592 0.594 8.650 1.00 89.50 186 ASN A O 1
ATOM 1471 N N . GLU A 1 187 ? -1.939 1.041 7.196 1.00 83.62 187 GLU A N 1
ATOM 1472 C CA . GLU A 1 187 ? -1.898 2.471 7.499 1.00 83.62 187 GLU A CA 1
ATOM 1473 C C . GLU A 1 187 ? -3.214 3.158 7.138 1.00 83.62 187 GLU A C 1
ATOM 1475 O O . GLU A 1 187 ? -3.725 3.916 7.946 1.00 83.62 187 GLU A O 1
ATOM 1480 N N . LEU A 1 188 ? -3.804 2.886 5.971 1.00 82.81 188 LEU A N 1
ATOM 1481 C CA . LEU A 1 188 ? -5.088 3.489 5.590 1.00 82.81 188 LEU A CA 1
ATOM 1482 C C . LEU A 1 188 ? -6.227 3.125 6.555 1.00 82.81 188 LEU A C 1
ATOM 1484 O O . LEU A 1 188 ? -7.053 3.976 6.885 1.00 82.81 188 LEU A O 1
ATOM 1488 N N . ARG A 1 189 ? -6.263 1.879 7.038 1.00 84.50 189 ARG A N 1
ATOM 1489 C CA . ARG A 1 189 ? -7.252 1.428 8.028 1.00 84.50 189 ARG A CA 1
ATOM 1490 C C . ARG A 1 189 ? -7.019 2.028 9.406 1.00 84.50 189 ARG A C 1
ATOM 1492 O O . ARG A 1 189 ? -7.990 2.392 10.050 1.00 84.50 189 ARG A O 1
ATOM 1499 N N . ASP A 1 190 ? -5.768 2.132 9.841 1.00 83.81 190 ASP A N 1
ATOM 1500 C CA . ASP A 1 190 ? -5.393 2.765 11.112 1.00 83.81 190 ASP A CA 1
ATOM 1501 C C . ASP A 1 190 ? -5.730 4.254 11.123 1.00 83.81 190 ASP A C 1
ATOM 1503 O O . ASP A 1 190 ? -6.317 4.769 12.067 1.00 83.81 190 ASP A O 1
ATOM 1507 N N . GLN A 1 191 ? -5.471 4.917 10.002 1.00 80.81 191 GLN A N 1
ATOM 1508 C CA . GLN A 1 191 ? -5.873 6.290 9.750 1.00 80.81 191 GLN A CA 1
ATOM 1509 C C . GLN A 1 191 ? -7.392 6.479 9.861 1.00 80.81 191 GLN A C 1
ATOM 1511 O O . GLN A 1 191 ? -7.839 7.334 10.618 1.00 80.81 191 GLN A O 1
ATOM 1516 N N . LEU A 1 192 ? -8.181 5.643 9.180 1.00 75.94 192 LEU A N 1
ATOM 1517 C CA . LEU A 1 192 ? -9.644 5.687 9.265 1.00 75.94 192 LEU A CA 1
ATOM 1518 C C . LEU A 1 192 ? -10.161 5.347 10.668 1.00 75.94 192 LEU A C 1
ATOM 1520 O O . LEU A 1 192 ? -11.107 5.962 11.141 1.00 75.94 192 LEU A O 1
ATOM 1524 N N . ALA A 1 193 ? -9.539 4.380 11.346 1.00 78.00 193 ALA A N 1
ATOM 1525 C CA . ALA A 1 193 ? -9.877 4.018 12.719 1.00 78.00 193 ALA A CA 1
ATOM 1526 C C . ALA A 1 193 ? -9.696 5.205 13.674 1.00 78.00 193 ALA A C 1
ATOM 1528 O O . ALA A 1 193 ? -10.554 5.473 14.520 1.00 78.00 193 ALA A O 1
ATOM 1529 N N . GLN A 1 194 ? -8.601 5.942 13.500 1.00 79.69 194 GLN A N 1
ATOM 1530 C CA . GLN A 1 194 ? -8.301 7.121 14.294 1.00 79.69 194 GLN A CA 1
ATOM 1531 C C . GLN A 1 194 ? -9.266 8.276 13.993 1.00 79.69 194 GLN A C 1
ATOM 1533 O O . GLN A 1 194 ? -9.626 9.008 14.911 1.00 79.69 194 GLN A O 1
ATOM 1538 N N . GLU A 1 195 ? -9.695 8.433 12.741 1.00 74.00 195 GLU A N 1
ATOM 1539 C CA . GLU A 1 195 ? -10.663 9.456 12.320 1.00 74.00 195 GLU A CA 1
ATOM 1540 C C . GLU A 1 195 ? -12.078 9.165 12.838 1.00 74.00 195 GLU A C 1
ATOM 1542 O O . GLU A 1 195 ? -12.691 10.022 13.471 1.00 74.00 195 GLU A O 1
ATOM 1547 N N . GLU A 1 196 ? -12.579 7.949 12.619 1.00 72.19 196 GLU A N 1
ATOM 1548 C CA . GLU A 1 196 ? -13.959 7.563 12.944 1.00 72.19 196 GLU A CA 1
ATOM 1549 C C . GLU A 1 196 ? -14.153 7.255 14.436 1.00 72.19 196 GLU A C 1
ATOM 1551 O O . GLU A 1 196 ? -15.196 7.557 15.017 1.00 72.19 196 GLU A O 1
ATOM 1556 N N . TYR A 1 197 ? -13.150 6.649 15.081 1.00 76.62 197 TYR A N 1
ATOM 1557 C CA . TYR A 1 197 ? -13.276 6.119 16.444 1.00 76.62 197 TYR A CA 1
ATOM 1558 C C . TYR A 1 197 ? -12.277 6.715 17.442 1.00 76.62 197 TYR A C 1
ATOM 1560 O O . TYR A 1 197 ? -12.374 6.425 18.638 1.00 76.62 197 TYR A O 1
ATOM 1568 N N . GLY A 1 198 ? -11.314 7.527 16.991 1.00 80.62 198 GLY A N 1
ATOM 1569 C CA . GLY A 1 198 ? -10.300 8.133 17.860 1.00 80.62 198 GLY A CA 1
ATOM 1570 C C . GLY A 1 198 ? -9.273 7.149 18.430 1.00 80.62 198 GLY A C 1
ATOM 1571 O O . GLY A 1 198 ? -8.587 7.501 19.392 1.00 80.62 198 GLY A O 1
ATOM 1572 N N . LYS A 1 199 ? -9.177 5.929 17.883 1.00 86.00 199 LYS A N 1
ATOM 1573 C CA . LYS A 1 199 ? -8.323 4.836 18.378 1.00 86.00 199 LYS A CA 1
ATOM 1574 C C . LYS A 1 199 ? -7.505 4.209 17.253 1.00 86.00 199 LYS A C 1
ATOM 1576 O O . LYS A 1 199 ? -7.916 4.255 16.096 1.00 86.00 199 LYS A O 1
ATOM 1581 N N . SER A 1 200 ? -6.414 3.530 17.615 1.00 89.38 200 SER A N 1
ATOM 1582 C CA . SER A 1 200 ? -5.669 2.704 16.662 1.00 89.38 200 SER A CA 1
ATOM 1583 C C . SER A 1 200 ? -6.515 1.524 16.178 1.00 89.38 200 SER A C 1
ATOM 1585 O O . SER A 1 200 ? -7.342 0.979 16.915 1.00 89.38 200 SER A O 1
ATOM 1587 N N . TYR A 1 201 ? -6.277 1.067 14.951 1.00 84.25 201 TYR A N 1
ATOM 1588 C CA . TYR A 1 201 ? -6.980 -0.075 14.364 1.00 84.25 201 TYR A CA 1
ATOM 1589 C C . TYR A 1 201 ? -6.823 -1.351 15.205 1.00 84.25 201 TYR A C 1
ATOM 1591 O O . TYR A 1 201 ? -7.750 -2.156 15.307 1.00 84.25 201 TYR A O 1
ATOM 1599 N N . SER A 1 202 ? -5.669 -1.529 15.853 1.00 90.94 202 SER A N 1
ATOM 1600 C CA . SER A 1 202 ? -5.421 -2.656 16.760 1.00 90.94 202 SER A CA 1
ATOM 1601 C C . SER A 1 202 ? -6.271 -2.638 18.032 1.00 90.94 202 SER A C 1
ATOM 1603 O O . SER A 1 202 ? -6.465 -3.691 18.633 1.00 90.94 202 SER A O 1
ATOM 1605 N N . GLU A 1 203 ? -6.762 -1.471 18.446 1.00 91.31 203 GLU A N 1
ATOM 1606 C CA . GLU A 1 203 ? -7.575 -1.285 19.656 1.00 91.31 203 GLU A CA 1
ATOM 1607 C C . GLU A 1 203 ? -9.084 -1.309 19.382 1.00 91.31 203 GLU A C 1
ATOM 1609 O O . GLU A 1 203 ? -9.885 -1.269 20.320 1.00 91.31 203 GLU A O 1
ATOM 1614 N N . LEU A 1 204 ? -9.478 -1.349 18.108 1.00 81.50 204 LEU A N 1
ATOM 1615 C CA . LEU A 1 204 ? -10.873 -1.452 17.699 1.00 81.50 204 LEU A CA 1
ATOM 1616 C C . LEU A 1 204 ? -11.469 -2.818 18.052 1.00 81.50 204 LEU A C 1
ATOM 1618 O O . LEU A 1 204 ? -10.781 -3.842 18.059 1.00 81.50 204 LEU A O 1
ATOM 1622 N N . ASP A 1 205 ? -12.779 -2.832 18.296 1.00 91.06 205 ASP A N 1
ATOM 1623 C CA . ASP A 1 205 ? -13.525 -4.084 18.404 1.00 91.06 205 ASP A CA 1
ATOM 1624 C C . ASP A 1 205 ? -13.692 -4.767 17.029 1.00 91.06 205 ASP A C 1
ATOM 1626 O O . ASP A 1 205 ? -13.432 -4.177 15.978 1.00 91.06 205 ASP A O 1
ATOM 1630 N N . GLY A 1 206 ? -14.119 -6.035 17.019 1.00 84.62 206 GLY A N 1
ATOM 1631 C CA . GLY A 1 206 ? -14.245 -6.809 15.777 1.00 84.62 206 GLY A CA 1
ATOM 1632 C C . GLY A 1 206 ? -15.188 -6.175 14.746 1.00 84.62 206 GLY A C 1
ATOM 1633 O O . GLY A 1 206 ? -14.873 -6.175 13.560 1.00 84.62 206 GLY A O 1
ATOM 1634 N N . ASN A 1 207 ? -16.288 -5.559 15.189 1.00 82.31 207 ASN A N 1
ATOM 1635 C CA . ASN A 1 207 ? -17.263 -4.930 14.295 1.00 82.31 207 ASN A CA 1
ATOM 1636 C C . ASN A 1 207 ? -16.705 -3.630 13.691 1.00 82.31 207 ASN A C 1
ATOM 1638 O O . ASN A 1 207 ? -16.861 -3.366 12.501 1.00 82.31 207 ASN A O 1
ATOM 1642 N N . GLN A 1 208 ? -16.015 -2.820 14.494 1.00 78.94 208 GLN A N 1
ATOM 1643 C CA . GLN A 1 208 ? -15.338 -1.599 14.056 1.00 78.94 208 GLN A CA 1
ATOM 1644 C C . GLN A 1 208 ? -14.207 -1.921 13.074 1.00 78.94 208 GLN A C 1
ATOM 1646 O O . GLN A 1 208 ? -14.066 -1.253 12.046 1.00 78.94 208 GLN A O 1
ATOM 1651 N N . GLN A 1 209 ? -13.436 -2.982 13.339 1.00 78.62 209 GLN A N 1
ATOM 1652 C CA . GLN A 1 209 ? -12.426 -3.476 12.404 1.00 78.62 209 GLN A CA 1
ATOM 1653 C C . GLN A 1 209 ? -13.052 -3.929 11.086 1.00 78.62 209 GLN A C 1
ATOM 1655 O O . GLN A 1 209 ? -12.497 -3.626 10.030 1.00 78.62 209 GLN A O 1
ATOM 1660 N N . GLU A 1 210 ? -14.196 -4.616 11.120 1.00 77.94 210 GLU A N 1
ATOM 1661 C CA . GLU A 1 210 ? -14.927 -5.014 9.914 1.00 77.94 210 GLU A CA 1
ATOM 1662 C C . GLU A 1 210 ? -15.341 -3.806 9.069 1.00 77.94 210 GLU A C 1
ATOM 1664 O O . GLU A 1 210 ? -15.132 -3.834 7.857 1.00 77.94 210 GLU A O 1
ATOM 1669 N N . VAL A 1 211 ? -15.823 -2.716 9.674 1.00 74.06 211 VAL A N 1
ATOM 1670 C CA . VAL A 1 211 ? -16.149 -1.475 8.943 1.00 74.06 211 VAL A CA 1
ATOM 1671 C C . VAL A 1 211 ? -14.915 -0.922 8.223 1.00 74.06 211 VAL A C 1
ATOM 1673 O O . VAL A 1 211 ? -14.956 -0.673 7.015 1.00 74.06 211 VAL A O 1
ATOM 1676 N N . CYS A 1 212 ? -13.781 -0.798 8.919 1.00 72.88 212 CYS A N 1
ATOM 1677 C CA . CYS A 1 212 ? -12.538 -0.319 8.306 1.00 72.88 212 CYS A CA 1
ATOM 1678 C C . CYS A 1 212 ? -12.012 -1.273 7.217 1.00 72.88 212 CYS A C 1
ATOM 1680 O O . CYS A 1 212 ? -11.474 -0.828 6.199 1.00 72.88 212 CYS A O 1
ATOM 1682 N N . GLN A 1 213 ? -12.168 -2.587 7.403 1.00 79.62 213 GLN A N 1
ATOM 1683 C CA . GLN A 1 213 ? -11.801 -3.601 6.410 1.00 79.62 213 GLN A CA 1
ATOM 1684 C C . GLN A 1 213 ? -12.707 -3.567 5.182 1.00 79.62 213 GLN A C 1
ATOM 1686 O O . GLN A 1 213 ? -12.214 -3.784 4.078 1.00 79.62 213 GLN A O 1
ATOM 1691 N N . GLN A 1 214 ? -14.004 -3.313 5.350 1.00 75.88 214 GLN A N 1
ATOM 1692 C CA . GLN A 1 214 ? -14.943 -3.169 4.240 1.00 75.88 214 GLN A CA 1
ATOM 1693 C C . GLN A 1 214 ? -14.634 -1.913 3.427 1.00 75.88 214 GLN A C 1
ATOM 1695 O O . GLN A 1 214 ? -14.615 -1.984 2.198 1.00 75.88 214 GLN A O 1
ATOM 1700 N N . TYR A 1 215 ? -14.321 -0.806 4.105 1.00 74.38 215 TYR A N 1
ATOM 1701 C CA . TYR A 1 215 ? -13.948 0.453 3.466 1.00 74.38 215 TYR A CA 1
ATOM 1702 C C . TYR A 1 215 ? -12.645 0.319 2.662 1.00 74.38 215 TYR A C 1
ATOM 1704 O O . TYR A 1 215 ? -12.616 0.530 1.450 1.00 74.38 215 TYR A O 1
ATOM 1712 N N . TYR A 1 216 ? -11.571 -0.140 3.310 1.00 79.88 216 TYR A N 1
ATOM 1713 C CA . TYR A 1 216 ? -10.304 -0.467 2.653 1.00 79.88 216 TYR A CA 1
ATOM 1714 C C . TYR A 1 216 ? -10.183 -1.973 2.437 1.00 79.88 216 TYR A C 1
ATOM 1716 O O . TYR A 1 216 ? -9.332 -2.644 3.041 1.00 79.88 216 TYR A O 1
ATOM 1724 N N . LYS A 1 217 ? -11.039 -2.519 1.567 1.00 82.94 217 LYS A N 1
ATOM 1725 C CA . LYS A 1 217 ? -11.015 -3.946 1.223 1.00 82.94 217 LYS A CA 1
ATOM 1726 C C . LYS A 1 217 ? -9.695 -4.310 0.553 1.00 82.94 217 LYS A C 1
ATOM 1728 O O . LYS A 1 217 ? -9.325 -3.736 -0.464 1.00 82.94 217 LYS A O 1
ATOM 1733 N N . LEU A 1 218 ? -9.003 -5.293 1.127 1.00 85.69 218 LEU A N 1
ATOM 1734 C CA . LEU A 1 218 ? -7.727 -5.780 0.609 1.00 85.69 218 LEU A CA 1
ATOM 1735 C C . LEU A 1 218 ? -7.934 -6.413 -0.775 1.00 85.69 218 LEU A C 1
ATOM 1737 O O . LEU A 1 218 ? -8.690 -7.377 -0.901 1.00 85.69 218 LEU A O 1
ATOM 1741 N N . LYS A 1 219 ? -7.245 -5.887 -1.791 1.00 86.06 219 LYS A N 1
ATOM 1742 C CA . LYS A 1 219 ? -7.337 -6.342 -3.188 1.00 86.06 219 LYS A CA 1
ATOM 1743 C C . LYS A 1 219 ? -5.956 -6.482 -3.825 1.00 86.06 219 LYS A C 1
ATOM 1745 O O . LYS A 1 219 ? -5.685 -5.937 -4.893 1.00 86.06 219 LYS A O 1
ATOM 1750 N N . ILE A 1 220 ? -5.081 -7.203 -3.126 1.00 88.00 220 ILE A N 1
ATOM 1751 C CA . ILE A 1 220 ? -3.758 -7.584 -3.621 1.00 88.00 220 ILE A CA 1
ATOM 1752 C C . ILE A 1 220 ? -3.851 -9.001 -4.180 1.00 88.00 220 ILE A C 1
ATOM 1754 O O . ILE A 1 220 ? -4.260 -9.916 -3.464 1.00 88.00 220 ILE A O 1
ATOM 1758 N N . TYR A 1 221 ? -3.457 -9.181 -5.437 1.00 86.56 221 TYR A N 1
ATOM 1759 C CA . TYR A 1 221 ? -3.455 -10.479 -6.106 1.00 86.56 221 TYR A CA 1
ATOM 1760 C C . TYR A 1 221 ? -2.054 -10.815 -6.594 1.00 86.56 221 TYR A C 1
ATOM 1762 O O . TYR A 1 221 ? -1.398 -10.006 -7.252 1.00 86.56 221 TYR A O 1
ATOM 1770 N N . GLU A 1 222 ? -1.608 -12.032 -6.302 1.00 80.44 222 GLU A N 1
ATOM 1771 C CA . GLU A 1 222 ? -0.404 -12.583 -6.907 1.00 80.44 222 GLU A CA 1
ATOM 1772 C C . GLU A 1 222 ? -0.768 -13.087 -8.306 1.00 80.44 222 GLU A C 1
ATOM 1774 O O . GLU A 1 222 ? -1.517 -14.053 -8.457 1.00 80.44 222 GLU A O 1
ATOM 1779 N N . ALA A 1 223 ? -0.310 -12.381 -9.337 1.00 65.06 223 ALA A N 1
ATOM 1780 C CA . ALA A 1 223 ? -0.622 -12.728 -10.717 1.00 65.06 223 ALA A CA 1
ATOM 1781 C C . ALA A 1 223 ? 0.540 -13.500 -11.350 1.00 65.06 223 ALA A C 1
ATOM 1783 O O . ALA A 1 223 ? 1.716 -13.185 -11.152 1.00 65.06 223 ALA A O 1
ATOM 1784 N N . LYS A 1 224 ? 0.225 -14.486 -12.193 1.00 48.16 224 LYS A N 1
ATOM 1785 C CA . LYS A 1 224 ? 1.195 -14.928 -13.200 1.00 48.16 224 LYS A CA 1
ATOM 1786 C C . LYS A 1 224 ? 1.284 -13.837 -14.279 1.00 48.16 224 LYS A C 1
ATOM 1788 O O . LYS A 1 224 ? 0.267 -13.195 -14.534 1.00 48.16 224 LYS A O 1
ATOM 1793 N N . PRO A 1 225 ? 2.440 -13.622 -14.934 1.00 41.03 225 PRO A N 1
ATOM 1794 C CA . PRO A 1 225 ? 2.694 -12.473 -15.821 1.00 41.03 225 PRO A CA 1
ATOM 1795 C C . PRO A 1 225 ? 1.737 -12.242 -17.016 1.00 41.03 225 PRO A C 1
ATOM 1797 O O . PRO A 1 225 ? 2.000 -11.344 -17.806 1.00 41.03 225 PRO A O 1
ATOM 1800 N N . GLN A 1 226 ? 0.670 -13.032 -17.193 1.00 39.59 226 GLN A N 1
ATOM 1801 C CA . GLN A 1 226 ? -0.156 -13.084 -18.407 1.00 39.59 226 GLN A CA 1
ATOM 1802 C C . GLN A 1 226 ? -1.668 -12.856 -18.197 1.00 39.59 226 GLN A C 1
ATOM 1804 O O . GLN A 1 226 ? -2.358 -12.605 -19.174 1.00 39.59 226 GLN A O 1
ATOM 1809 N N . GLU A 1 227 ? -2.219 -12.896 -16.977 1.00 41.75 227 GLU A N 1
ATOM 1810 C CA . GLU A 1 227 ? -3.685 -13.066 -16.826 1.00 41.75 227 GLU A CA 1
ATOM 1811 C C . GLU A 1 227 ? -4.534 -11.786 -16.712 1.00 41.75 227 GLU A C 1
ATOM 1813 O O . GLU A 1 227 ? -5.755 -11.877 -16.776 1.00 41.75 227 GLU A O 1
ATOM 1818 N N . TYR A 1 228 ? -3.952 -10.587 -16.600 1.00 44.53 228 TYR A N 1
ATOM 1819 C CA . TYR A 1 228 ? -4.751 -9.360 -16.386 1.00 44.53 228 TYR A CA 1
ATOM 1820 C C . TYR A 1 228 ? -4.774 -8.383 -17.567 1.00 44.53 228 TYR A C 1
ATOM 1822 O O . TYR A 1 228 ? -5.412 -7.337 -17.479 1.00 44.53 228 TYR A O 1
ATOM 1830 N N . THR A 1 229 ? -4.103 -8.696 -18.679 1.00 34.16 229 THR A N 1
ATOM 1831 C CA . THR A 1 229 ? -4.013 -7.785 -19.839 1.00 34.16 229 THR A CA 1
ATOM 1832 C C . THR A 1 229 ? -4.956 -8.159 -20.988 1.00 34.16 229 THR A C 1
ATOM 1834 O O . THR A 1 229 ? -5.159 -7.353 -21.890 1.00 34.16 229 THR A O 1
ATOM 1837 N N . GLU A 1 230 ? -5.607 -9.324 -20.948 1.00 33.34 230 GLU A N 1
ATOM 1838 C CA . GLU A 1 230 ? -6.477 -9.801 -22.033 1.00 33.34 230 GLU A CA 1
ATOM 1839 C C . GLU A 1 230 ? -7.973 -9.666 -21.708 1.00 33.34 230 GLU A C 1
ATOM 1841 O O . GLU A 1 230 ? -8.702 -10.645 -21.709 1.00 33.34 230 GLU A O 1
ATOM 1846 N N . THR A 1 231 ? -8.476 -8.458 -21.435 1.00 34.41 231 THR A N 1
ATOM 1847 C CA . THR A 1 231 ? -9.925 -8.174 -21.583 1.00 34.41 231 THR A CA 1
ATOM 1848 C C . THR A 1 231 ? -10.200 -6.729 -22.005 1.00 34.41 231 THR A C 1
ATOM 1850 O O . THR A 1 231 ? -11.079 -6.053 -21.471 1.00 34.41 231 THR A O 1
ATOM 1853 N N . VAL A 1 232 ? -9.486 -6.249 -23.022 1.00 28.92 232 VAL A N 1
ATOM 1854 C CA . VAL A 1 232 ? -9.995 -5.170 -23.878 1.00 28.92 232 VAL A CA 1
ATOM 1855 C C . VAL A 1 232 ? -9.584 -5.492 -25.317 1.00 28.92 232 VAL A C 1
ATOM 1857 O O . VAL A 1 232 ? -8.463 -5.200 -25.722 1.00 28.92 232 VAL A O 1
ATOM 1860 N N . GLN A 1 233 ? -10.470 -6.179 -26.044 1.00 27.58 233 GLN A N 1
ATOM 1861 C CA . GLN A 1 233 ? -10.542 -6.067 -27.504 1.00 27.58 233 GLN A CA 1
ATOM 1862 C C . GLN A 1 233 ? -11.417 -4.864 -27.848 1.00 27.58 233 GLN A C 1
ATOM 1864 O O . GLN A 1 233 ? -12.393 -4.631 -27.091 1.00 27.58 233 GLN A O 1
#

Nearest PDB structures (foldseek):
  8pek-assembly1_B  TM=6.729E-01  e=1.810E-02  Serratia marcescens
  8p9r-assembly1_A  TM=6.363E-01  e=6.620E-02  Escherichia coli
  3rag-assembly2_B  TM=5.059E-01  e=2.666E+00  Alicyclobacillus acidocaldarius subsp. acidocaldarius DSM 446
  7xjv-assembly1_A  TM=5.579E-01  e=7.525E+00  Saccharomyces cerevisiae W303